Protein AF-A0A388JYM3-F1 (afdb_monomer)

Sequence (218 aa):
MTKSRSEPVKKHFTEVGDNGRADKGNKQRICNYCDKPMAGTVSRARDHFLKGSRCDVERLRGVVSREEYSGRVKGRLVARSELGVAMGETAEGESSEDDNEQRTVEVGVVDRSEFEAGLRHATPQSSTGAVGLRKTTIEDNTVVFRAHEYTQRTMGDWMTTECIPFNMMRTEYWDNMVHALMNSPKGFRYAEFENARTKGVEVTRGRVAKSVEELRQE

Mean predicted aligned error: 20.77 Å

pLDDT: mean 72.03, std 23.01, range [24.88, 96.5]

Solvent-accessible surface area (backbone atoms only — not comparable to full-atom values): 14131 Å² total; per-residue (Å²): 134,75,64,78,80,52,53,77,53,49,77,55,38,48,79,77,48,71,47,80,70,93,55,100,46,31,36,27,29,30,34,74,46,31,67,49,76,43,75,41,38,69,66,60,62,44,38,34,62,71,51,78,80,62,65,37,56,90,70,46,87,74,95,69,54,72,69,57,48,54,50,26,54,52,49,48,53,52,52,36,51,66,62,49,71,76,54,80,86,77,82,84,87,80,90,78,88,83,89,84,85,89,82,83,89,81,89,80,87,81,88,88,81,86,81,92,80,87,85,81,88,84,87,82,83,91,80,85,88,80,77,93,68,82,80,76,75,78,73,57,64,69,59,54,52,51,52,53,51,51,52,53,48,53,53,50,50,50,30,62,75,71,68,47,64,74,69,51,71,76,36,70,66,41,52,52,49,54,52,50,60,77,67,47,61,92,86,73,74,84,73,54,68,70,54,40,64,52,55,49,50,51,53,50,52,50,53,52,52,50,54,53,52,56,66,70,77,109

Secondary structure (DSSP, 8-state):
--STTTHHHHTTEEEEEE-SS--TT-EEEEETTT--EEEE-HHHHHHHHHSTT-S-STT-SS---HHHHHHHHHHHHHHHHHHHTT------------------------------------------------------HHHHHHHHHHHHHHHHHHHHHTT--GGGGGSHHHHHHHHHHHTPPTT--PPPHHHIIIIIHHHHHHHHHHHHHHHH--

Radius of gyration: 27.52 Å; Cα contacts (8 Å, |Δi|>4): 117; chains: 1; bounding box: 62×69×67 Å

Foldseek 3Di:
DDPPLLVLLPVQWDFPAADPDPDPWFTWTAGPQQRDIDTTHSVSSLCCLAPPCNRPNVNHPDDDDPVSSLVSVVVSVVSNVVSVVVDDDDDDDDDDDDDDDDDDDDDDDDDDDDDDDDDDDDDDDDDDDDDDDPPPPPPDVVVVVVVVVVVVVVVVCVCVVVVPDPCVCVDPVVVVVVVCVVPPPPPDDDDDPVCCVPVVVVVVVVVVVVVVVVVVVD

Organism: Chara braunii (NCBI:txid69332)

Structure (mmCIF, N/CA/C/O backbone):
data_AF-A0A388JYM3-F1
#
_entry.id   AF-A0A388JYM3-F1
#
loop_
_atom_site.group_PDB
_atom_site.id
_atom_site.type_symbol
_atom_site.label_atom_id
_atom_site.label_alt_id
_atom_site.label_comp_id
_atom_site.label_asym_id
_atom_site.label_entity_id
_atom_site.label_seq_id
_atom_site.pdbx_PDB_ins_code
_atom_site.Cartn_x
_atom_site.Cartn_y
_atom_site.Cartn_z
_atom_site.occupancy
_atom_site.B_iso_or_equiv
_atom_site.auth_seq_id
_atom_site.auth_comp_id
_atom_site.auth_asym_id
_atom_site.auth_atom_id
_atom_site.pdbx_PDB_model_num
ATOM 1 N N . MET A 1 1 ? 30.301 15.592 -25.399 1.00 41.75 1 MET A N 1
ATOM 2 C CA . MET A 1 1 ? 29.091 14.788 -25.109 1.00 41.75 1 MET A CA 1
ATOM 3 C C . MET A 1 1 ? 28.865 14.707 -23.604 1.00 41.75 1 MET A C 1
ATOM 5 O O . MET A 1 1 ? 29.808 14.524 -22.846 1.00 41.75 1 MET A O 1
ATOM 9 N N . THR A 1 2 ? 27.617 14.929 -23.206 1.00 42.09 2 THR A N 1
ATOM 10 C CA . THR A 1 2 ? 27.059 15.184 -21.867 1.00 42.09 2 THR A CA 1
ATOM 11 C C . THR A 1 2 ? 27.443 14.157 -20.789 1.00 42.09 2 THR A C 1
ATOM 13 O O . THR A 1 2 ? 26.792 13.119 -20.666 1.00 42.09 2 THR A O 1
ATOM 16 N N . LYS A 1 3 ? 28.452 14.453 -19.954 1.00 50.22 3 LYS A N 1
ATOM 17 C CA . LYS A 1 3 ? 28.727 13.678 -18.723 1.00 50.22 3 LYS A CA 1
ATOM 18 C C . LYS A 1 3 ? 27.539 13.731 -17.743 1.00 50.22 3 LYS A C 1
ATOM 20 O O . LYS A 1 3 ? 27.152 12.687 -17.216 1.00 50.22 3 LYS A O 1
ATOM 25 N N . SER A 1 4 ? 26.882 14.893 -17.645 1.00 54.22 4 SER A N 1
ATOM 26 C CA . SER A 1 4 ? 25.811 15.193 -16.678 1.00 54.22 4 SER A CA 1
ATOM 27 C C . SER A 1 4 ? 24.564 14.310 -16.787 1.00 54.22 4 SER A C 1
ATOM 29 O O . SER A 1 4 ? 23.941 14.002 -15.780 1.00 54.22 4 SER A O 1
ATOM 31 N N . ARG A 1 5 ? 24.201 13.837 -17.988 1.00 59.19 5 ARG A N 1
ATOM 32 C CA . ARG A 1 5 ? 23.006 12.987 -18.177 1.00 59.19 5 ARG A CA 1
ATOM 33 C C . ARG A 1 5 ? 23.235 11.511 -17.828 1.00 59.19 5 ARG A C 1
ATOM 35 O O . ARG A 1 5 ? 22.276 10.759 -17.702 1.00 59.19 5 ARG A O 1
ATOM 42 N N . SER A 1 6 ? 24.493 11.079 -17.703 1.00 63.22 6 SER A N 1
ATOM 43 C CA . SER A 1 6 ? 24.851 9.662 -17.515 1.00 63.22 6 SER A CA 1
ATOM 44 C C . SER A 1 6 ? 25.157 9.279 -16.066 1.00 63.22 6 SER A C 1
ATOM 46 O O . SER A 1 6 ? 25.104 8.100 -15.722 1.00 63.22 6 SER A O 1
ATOM 48 N N . GLU A 1 7 ? 25.491 10.260 -15.228 1.00 70.38 7 GLU A N 1
ATOM 49 C CA . GLU A 1 7 ? 25.831 10.073 -13.813 1.00 70.38 7 GLU A CA 1
ATOM 50 C C . GLU A 1 7 ? 24.646 9.601 -12.959 1.00 70.38 7 GLU A C 1
ATOM 52 O O . GLU A 1 7 ? 24.833 8.634 -12.218 1.00 70.38 7 GLU A O 1
ATOM 57 N N . PRO A 1 8 ? 23.419 10.144 -13.122 1.00 79.06 8 PRO A N 1
ATOM 58 C CA . PRO A 1 8 ? 22.262 9.681 -12.357 1.00 79.06 8 PRO A CA 1
ATOM 59 C C . PRO A 1 8 ? 21.921 8.213 -12.610 1.00 79.06 8 PRO A C 1
ATOM 61 O O . PRO A 1 8 ? 21.405 7.550 -11.729 1.00 79.06 8 PRO A O 1
ATOM 64 N N . VAL A 1 9 ? 22.234 7.672 -13.791 1.00 82.06 9 VAL A N 1
ATOM 65 C CA . VAL A 1 9 ? 21.986 6.253 -14.090 1.00 82.06 9 VAL A CA 1
ATOM 66 C C . VAL A 1 9 ? 22.996 5.365 -13.368 1.00 82.06 9 VAL A C 1
ATOM 68 O O . VAL A 1 9 ? 22.623 4.327 -12.838 1.00 82.06 9 VAL A O 1
ATOM 71 N N . LYS A 1 10 ? 24.277 5.754 -13.334 1.00 84.31 10 LYS A N 1
ATOM 72 C CA . LYS A 1 10 ? 25.365 4.901 -12.829 1.00 84.31 10 LYS A CA 1
ATOM 73 C C . LYS A 1 10 ? 25.237 4.573 -11.343 1.00 84.31 10 LYS A C 1
ATOM 75 O O . LYS A 1 10 ? 25.561 3.456 -10.974 1.00 84.31 10 LYS A O 1
ATOM 80 N N . LYS A 1 11 ? 24.726 5.489 -10.514 1.00 89.56 11 LYS A N 1
ATOM 81 C CA . LYS A 1 11 ? 24.574 5.264 -9.061 1.00 89.56 11 LYS A CA 1
ATOM 82 C C . LYS A 1 11 ? 23.617 4.118 -8.695 1.00 89.56 11 LYS A C 1
ATOM 84 O O . LYS A 1 11 ? 23.689 3.590 -7.592 1.00 89.56 11 LYS A O 1
ATOM 89 N N . HIS A 1 12 ? 22.730 3.726 -9.610 1.00 91.31 12 HIS A N 1
ATOM 90 C CA . HIS A 1 12 ? 21.768 2.637 -9.409 1.00 91.31 12 HIS A CA 1
ATOM 91 C C . HIS A 1 12 ? 22.317 1.257 -9.800 1.00 91.31 12 HIS A C 1
ATOM 93 O O . HIS A 1 12 ? 21.591 0.260 -9.738 1.00 91.31 12 HIS A O 1
ATOM 99 N N . PHE A 1 13 ? 23.584 1.200 -10.214 1.00 90.31 13 PHE A N 1
ATOM 100 C CA . PHE A 1 13 ? 24.253 -0.020 -10.627 1.00 90.31 13 PHE A CA 1
ATOM 101 C C . PHE A 1 13 ? 25.616 -0.164 -9.963 1.00 90.31 13 PHE A C 1
ATOM 103 O O . PHE A 1 13 ? 26.350 0.807 -9.794 1.00 90.31 13 PHE A O 1
ATOM 110 N N . THR A 1 14 ? 25.993 -1.408 -9.701 1.00 90.44 14 THR A N 1
ATOM 111 C CA . THR A 1 14 ? 27.366 -1.780 -9.364 1.00 90.44 14 THR A CA 1
ATOM 112 C C . THR A 1 14 ? 28.087 -2.163 -10.656 1.00 90.44 14 THR A C 1
ATOM 114 O O . THR A 1 14 ? 27.608 -3.030 -11.386 1.00 90.44 14 THR A O 1
ATOM 117 N N . GLU A 1 15 ? 29.196 -1.498 -10.996 1.00 85.88 15 GLU A N 1
ATOM 118 C CA . GLU A 1 15 ? 30.022 -1.878 -12.156 1.00 85.88 15 GLU A CA 1
ATOM 119 C C . GLU A 1 15 ? 30.852 -3.122 -11.801 1.00 85.88 15 GLU A C 1
ATOM 121 O O . GLU A 1 15 ? 31.550 -3.131 -10.791 1.00 85.88 15 GLU A O 1
ATOM 126 N N . VAL A 1 16 ? 30.744 -4.177 -12.616 1.00 84.81 16 VAL A N 1
ATOM 127 C CA . VAL A 1 16 ? 31.386 -5.487 -12.375 1.00 84.81 16 VAL A CA 1
ATOM 128 C C . VAL A 1 16 ? 32.588 -5.705 -13.294 1.00 84.81 16 VAL A C 1
ATOM 130 O O . VA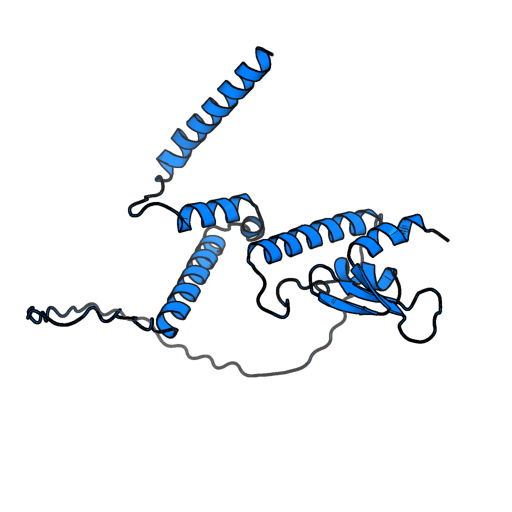L A 1 16 ? 33.506 -6.442 -12.952 1.00 84.81 16 VAL A O 1
ATOM 133 N N . GLY A 1 17 ? 32.613 -5.040 -14.449 1.00 78.44 17 GLY A N 1
ATOM 134 C CA . GLY A 1 17 ? 33.717 -5.120 -15.399 1.00 78.44 17 GLY A CA 1
ATOM 135 C C . GLY A 1 17 ? 33.337 -4.587 -16.775 1.00 78.44 17 GLY A C 1
ATOM 136 O O . GLY A 1 17 ? 32.261 -4.011 -16.960 1.00 78.44 17 GLY A O 1
ATOM 137 N N . ASP A 1 18 ? 34.212 -4.808 -17.748 1.00 72.69 18 ASP A N 1
ATOM 138 C CA . ASP A 1 18 ? 33.952 -4.513 -19.155 1.00 72.69 18 ASP A CA 1
ATOM 139 C C . ASP A 1 18 ? 33.428 -5.764 -19.870 1.00 72.69 18 ASP A C 1
ATOM 141 O O . ASP A 1 18 ? 33.828 -6.891 -19.580 1.00 72.69 18 ASP A O 1
ATOM 145 N N . ASN A 1 19 ? 32.499 -5.573 -20.803 1.00 63.97 19 ASN A N 1
ATOM 146 C CA . ASN A 1 19 ? 31.996 -6.637 -21.659 1.00 63.97 19 ASN A CA 1
ATOM 147 C C . ASN A 1 19 ? 32.705 -6.544 -23.018 1.00 63.97 19 ASN A C 1
ATOM 149 O O . ASN A 1 19 ? 32.478 -5.594 -23.759 1.00 63.97 19 ASN A O 1
ATOM 153 N N . GLY A 1 20 ? 33.536 -7.519 -23.384 1.00 66.81 20 GLY A N 1
ATOM 154 C CA . GLY A 1 20 ? 34.219 -7.523 -24.688 1.00 66.81 20 GLY A CA 1
ATOM 155 C C . GLY A 1 20 ? 35.362 -6.501 -24.806 1.00 66.81 20 GLY A C 1
ATOM 156 O O . GLY A 1 20 ? 36.099 -6.282 -23.848 1.00 66.81 20 GLY A O 1
ATOM 157 N N . ARG A 1 21 ? 35.568 -5.916 -26.002 1.00 59.41 21 ARG A N 1
ATOM 158 C CA . ARG A 1 21 ? 36.586 -4.865 -26.197 1.00 59.41 21 ARG A CA 1
ATOM 159 C C . ARG A 1 21 ? 36.243 -3.651 -25.324 1.00 59.41 21 ARG A C 1
ATOM 161 O O . ARG A 1 21 ? 35.081 -3.343 -25.081 1.00 59.41 21 ARG A O 1
ATOM 168 N N . ALA A 1 22 ? 37.275 -2.960 -24.845 1.00 59.59 22 ALA A N 1
ATOM 169 C CA . ALA A 1 22 ? 37.143 -1.770 -24.005 1.00 59.59 22 ALA A CA 1
ATOM 170 C C . ALA A 1 22 ? 36.739 -0.527 -24.827 1.00 59.59 22 ALA A C 1
ATOM 172 O O . ALA A 1 22 ? 37.382 0.523 -24.775 1.00 59.59 22 ALA A O 1
ATOM 173 N N . ASP A 1 23 ? 35.698 -0.638 -25.648 1.00 60.91 23 ASP A N 1
ATOM 174 C CA . ASP A 1 23 ? 35.066 0.497 -26.305 1.00 60.91 23 ASP A CA 1
ATOM 175 C C . ASP 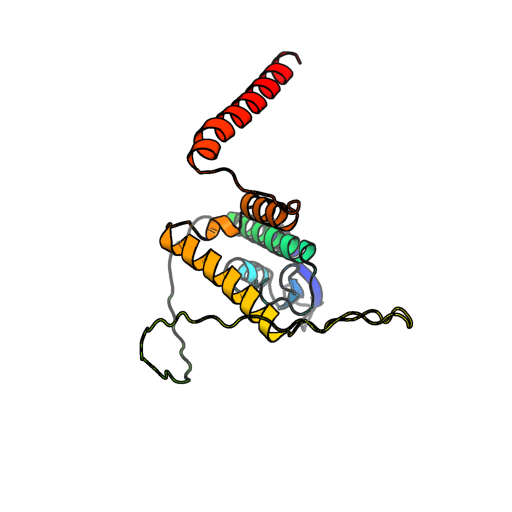A 1 23 ? 34.113 1.227 -25.341 1.00 60.91 23 ASP A C 1
ATOM 177 O O . ASP A 1 23 ? 33.475 0.645 -24.458 1.00 60.91 23 ASP A O 1
ATOM 181 N N . LYS A 1 24 ? 34.056 2.562 -25.474 1.00 60.19 24 LYS A N 1
ATOM 182 C CA . LYS A 1 24 ? 33.288 3.468 -24.601 1.00 60.19 24 LYS A CA 1
ATOM 183 C C . LYS A 1 24 ? 31.792 3.137 -24.645 1.00 60.19 24 LYS A C 1
ATOM 185 O O . LYS A 1 24 ? 31.038 3.749 -25.394 1.00 60.19 24 LYS A O 1
ATOM 190 N N . GLY A 1 25 ? 31.344 2.235 -23.779 1.00 63.22 25 GLY A N 1
ATOM 191 C CA . GLY A 1 25 ? 29.921 1.955 -23.605 1.00 63.22 25 GLY A CA 1
ATOM 192 C C . GLY A 1 25 ? 29.569 0.518 -23.264 1.00 63.22 25 GLY A C 1
ATOM 193 O O . GLY A 1 25 ? 28.434 0.305 -22.851 1.00 63.22 25 GLY A O 1
ATOM 194 N N . ASN A 1 26 ? 30.488 -0.443 -23.382 1.00 70.38 26 ASN A N 1
ATOM 195 C CA . ASN A 1 26 ? 30.179 -1.849 -23.137 1.00 70.38 26 ASN A CA 1
ATOM 196 C C . ASN A 1 26 ? 30.583 -2.282 -21.720 1.00 70.38 26 ASN A C 1
ATOM 198 O O . ASN A 1 26 ? 31.528 -3.036 -21.525 1.00 70.38 26 ASN A O 1
ATOM 202 N N . LYS A 1 27 ? 29.881 -1.764 -20.707 1.00 80.06 27 LYS A N 1
ATOM 203 C CA . LYS A 1 27 ? 30.135 -2.125 -19.304 1.00 80.06 27 LYS A CA 1
ATOM 204 C C . LYS A 1 27 ? 29.188 -3.221 -18.834 1.00 80.06 27 LYS A C 1
ATOM 206 O O . LYS A 1 27 ? 28.003 -3.191 -19.170 1.00 80.06 27 LYS A O 1
ATOM 211 N N . GLN A 1 28 ? 29.700 -4.141 -18.024 1.00 85.31 28 GLN A N 1
ATOM 212 C CA . GLN A 1 28 ? 28.901 -5.059 -17.221 1.00 85.31 28 GLN A CA 1
ATOM 213 C C . GLN A 1 28 ? 28.568 -4.418 -15.878 1.00 85.31 28 GLN A C 1
ATOM 215 O O . GLN A 1 28 ? 29.417 -3.854 -15.184 1.00 85.31 28 GLN A O 1
ATOM 220 N N . ARG A 1 29 ? 27.291 -4.488 -15.526 1.00 88.94 29 ARG A N 1
ATOM 221 C CA . ARG A 1 29 ? 26.708 -3.847 -14.356 1.00 88.94 29 ARG A CA 1
ATOM 222 C C . ARG A 1 29 ? 25.705 -4.773 -13.700 1.00 88.94 29 ARG A C 1
ATOM 224 O O . ARG A 1 29 ? 25.028 -5.516 -14.397 1.00 88.94 29 ARG A O 1
ATOM 231 N N . ILE A 1 30 ? 25.541 -4.676 -12.393 1.00 90.31 30 ILE A N 1
ATOM 232 C CA . ILE A 1 30 ? 24.453 -5.331 -11.665 1.00 90.31 30 ILE A CA 1
ATOM 233 C C . ILE A 1 30 ? 23.513 -4.252 -11.148 1.00 90.31 30 ILE A C 1
ATOM 235 O O . ILE A 1 30 ? 23.960 -3.237 -10.618 1.00 90.31 30 ILE A O 1
ATOM 239 N N . CYS A 1 31 ? 22.210 -4.438 -11.356 1.00 91.38 31 CYS A N 1
ATOM 240 C CA . CYS A 1 31 ? 21.200 -3.556 -10.782 1.00 91.38 31 CYS A CA 1
ATOM 241 C C . CYS A 1 31 ? 21.151 -3.731 -9.263 1.00 91.38 31 CYS A C 1
ATOM 243 O O . CYS A 1 31 ? 20.936 -4.844 -8.793 1.00 91.38 31 CYS A O 1
ATOM 245 N N . ASN A 1 32 ? 21.240 -2.634 -8.509 1.00 92.44 32 ASN A N 1
ATOM 246 C CA . ASN A 1 32 ? 21.256 -2.666 -7.041 1.00 92.44 32 ASN A CA 1
ATOM 247 C C . ASN A 1 32 ? 19.913 -3.099 -6.410 1.00 92.44 32 ASN A C 1
ATOM 249 O O . ASN A 1 32 ? 19.821 -3.215 -5.192 1.00 92.44 32 ASN A O 1
ATOM 253 N N . TYR A 1 33 ? 18.859 -3.285 -7.214 1.00 91.94 33 TYR A N 1
ATOM 254 C CA . TYR A 1 33 ? 17.499 -3.542 -6.722 1.00 91.94 33 TYR A CA 1
ATOM 255 C C . TYR A 1 33 ? 16.930 -4.903 -7.113 1.00 91.94 33 TYR A C 1
ATOM 257 O O . TYR A 1 33 ? 16.132 -5.450 -6.366 1.00 91.94 33 TYR A O 1
ATOM 265 N N . CYS A 1 34 ? 17.283 -5.430 -8.288 1.00 90.38 34 CYS A N 1
ATOM 266 C CA . CYS A 1 34 ? 16.786 -6.728 -8.766 1.00 90.38 34 CYS A CA 1
ATOM 267 C C . CYS A 1 34 ? 17.904 -7.736 -9.055 1.00 90.38 34 CYS A C 1
ATOM 269 O O . CYS A 1 34 ? 17.634 -8.804 -9.599 1.00 90.38 34 CYS A O 1
ATOM 271 N N . ASP A 1 35 ? 19.160 -7.369 -8.780 1.00 90.19 35 ASP A N 1
ATOM 272 C CA . ASP A 1 35 ? 20.376 -8.160 -9.017 1.00 90.19 35 ASP A CA 1
ATOM 273 C C . ASP A 1 35 ? 20.548 -8.675 -10.455 1.00 90.19 35 ASP A C 1
ATOM 275 O O . ASP A 1 35 ? 21.416 -9.501 -10.742 1.00 90.19 35 ASP A O 1
ATOM 279 N N . LYS A 1 36 ? 19.745 -8.178 -11.405 1.00 88.19 36 LYS A N 1
ATOM 280 C CA . LYS A 1 36 ? 19.869 -8.568 -12.806 1.00 88.19 36 LYS A CA 1
ATOM 281 C C . LYS A 1 36 ? 21.181 -8.011 -13.365 1.00 88.19 36 LYS A C 1
ATOM 283 O O . LYS A 1 36 ? 21.402 -6.794 -13.290 1.00 88.19 36 LYS A O 1
ATOM 288 N N . PRO A 1 37 ? 22.027 -8.868 -13.963 1.00 88.06 37 PRO A N 1
ATOM 289 C CA . PRO A 1 37 ? 23.181 -8.405 -14.704 1.00 88.06 37 PRO A CA 1
ATOM 290 C C . PRO A 1 37 ? 22.711 -7.692 -15.974 1.00 88.06 37 PRO A C 1
ATOM 292 O O . PRO A 1 37 ? 21.796 -8.130 -16.673 1.00 88.06 37 PRO A O 1
ATOM 295 N N . MET A 1 38 ? 23.350 -6.571 -16.265 1.00 83.44 38 MET A N 1
ATOM 296 C CA . MET A 1 38 ? 23.071 -5.685 -17.379 1.00 83.44 38 MET A CA 1
ATOM 297 C C . MET A 1 38 ? 24.378 -5.411 -18.110 1.00 83.44 38 MET A C 1
ATOM 299 O O . MET A 1 38 ? 25.341 -4.922 -17.523 1.00 83.44 38 MET A O 1
ATOM 303 N N . ALA A 1 39 ? 24.394 -5.692 -19.407 1.00 83.81 39 ALA A N 1
ATOM 304 C CA . ALA A 1 39 ? 25.495 -5.340 -20.288 1.00 83.81 39 ALA A CA 1
ATOM 305 C C . ALA A 1 39 ? 25.068 -4.260 -21.285 1.00 83.81 39 ALA A C 1
ATOM 307 O O . ALA A 1 39 ? 23.917 -4.236 -21.737 1.00 83.81 39 ALA A O 1
ATOM 308 N N . GLY A 1 40 ? 26.011 -3.391 -21.646 1.00 81.25 40 GLY A N 1
ATOM 309 C CA . GLY A 1 40 ? 25.857 -2.397 -22.704 1.00 81.25 40 GLY A CA 1
ATOM 310 C C . GLY A 1 40 ? 25.767 -0.959 -22.195 1.00 81.25 40 GLY A C 1
ATOM 311 O O . GLY A 1 40 ? 26.255 -0.612 -21.118 1.00 81.25 40 GLY A O 1
ATOM 312 N N . THR A 1 41 ? 25.161 -0.096 -23.011 1.00 83.12 41 THR A N 1
ATOM 313 C CA . THR A 1 41 ? 25.233 1.358 -22.830 1.00 83.12 41 THR A CA 1
ATOM 314 C C . THR A 1 41 ? 24.427 1.867 -21.632 1.00 83.12 41 THR A C 1
ATOM 316 O O . THR A 1 41 ? 23.499 1.230 -21.132 1.00 83.12 41 THR A O 1
ATOM 319 N N . VAL A 1 42 ? 24.739 3.093 -21.197 1.00 82.81 42 VAL A N 1
ATOM 320 C CA . VAL A 1 42 ? 23.993 3.793 -20.136 1.00 82.81 42 VAL A CA 1
ATOM 321 C C . VAL A 1 42 ? 22.506 3.940 -20.490 1.00 82.81 42 VAL A C 1
ATOM 323 O O . VAL A 1 42 ? 21.667 3.833 -19.602 1.00 82.81 42 VAL A O 1
ATOM 326 N N . SER A 1 43 ? 22.159 4.107 -21.769 1.00 83.25 43 SER A N 1
ATOM 327 C CA . SER A 1 43 ? 20.761 4.155 -22.218 1.00 83.25 43 SER A CA 1
ATOM 328 C C . SER A 1 43 ? 20.029 2.840 -21.946 1.00 83.25 43 SER A C 1
ATOM 330 O O . SER A 1 43 ? 18.913 2.860 -21.441 1.00 83.25 43 SER A O 1
ATOM 332 N N . ARG A 1 44 ? 20.679 1.692 -22.183 1.00 84.38 44 ARG A N 1
ATOM 333 C CA . ARG A 1 44 ? 20.110 0.367 -21.887 1.00 84.38 44 ARG A CA 1
ATOM 334 C C . ARG A 1 44 ? 19.936 0.140 -20.383 1.00 84.38 44 ARG A C 1
ATOM 336 O O . ARG A 1 44 ? 18.946 -0.448 -19.957 1.00 84.38 44 ARG A O 1
ATOM 343 N N . ALA A 1 45 ? 20.870 0.653 -19.583 1.00 87.06 45 ALA A N 1
ATOM 344 C CA . ALA A 1 45 ? 20.768 0.663 -18.125 1.00 87.06 45 ALA A CA 1
ATOM 345 C C . ALA A 1 45 ? 19.636 1.584 -17.625 1.00 87.06 45 ALA A C 1
ATOM 347 O O . ALA A 1 45 ? 18.970 1.266 -16.650 1.00 87.06 45 ALA A O 1
ATOM 348 N N . ARG A 1 46 ? 19.356 2.696 -18.312 1.00 86.50 46 ARG A N 1
ATOM 349 C CA . ARG A 1 46 ? 18.209 3.564 -18.005 1.00 86.50 46 ARG A CA 1
ATOM 350 C C . ARG A 1 46 ? 16.878 2.900 -18.371 1.00 86.50 46 ARG A C 1
ATOM 352 O O . ARG A 1 46 ? 15.954 2.891 -17.563 1.00 86.50 46 ARG A O 1
ATOM 359 N N . ASP A 1 47 ? 16.799 2.291 -19.552 1.00 87.12 47 ASP A N 1
ATOM 360 C CA . ASP A 1 47 ? 15.603 1.590 -20.036 1.00 87.12 47 ASP A CA 1
ATOM 361 C C . ASP A 1 47 ? 15.180 0.441 -19.112 1.00 87.12 47 ASP A C 1
ATOM 363 O O . ASP A 1 47 ? 13.998 0.128 -19.033 1.00 87.12 47 ASP A O 1
ATOM 367 N N . HIS A 1 48 ? 16.118 -0.152 -18.368 1.00 89.56 48 HIS A N 1
ATOM 368 C CA . HIS A 1 48 ? 15.822 -1.138 -17.327 1.00 89.56 48 HIS A CA 1
ATOM 369 C C . HIS A 1 48 ? 14.798 -0.642 -16.286 1.00 89.56 48 HIS A C 1
ATOM 371 O O . HIS A 1 48 ? 14.007 -1.437 -15.782 1.00 89.56 48 HIS A O 1
ATOM 377 N N . PHE A 1 49 ? 14.795 0.659 -15.977 1.00 87.75 49 PHE A N 1
ATOM 378 C CA . PHE A 1 49 ? 13.863 1.271 -15.025 1.00 87.75 49 PHE A CA 1
ATOM 379 C C . PHE A 1 49 ? 12.599 1.832 -15.678 1.00 87.75 49 PHE 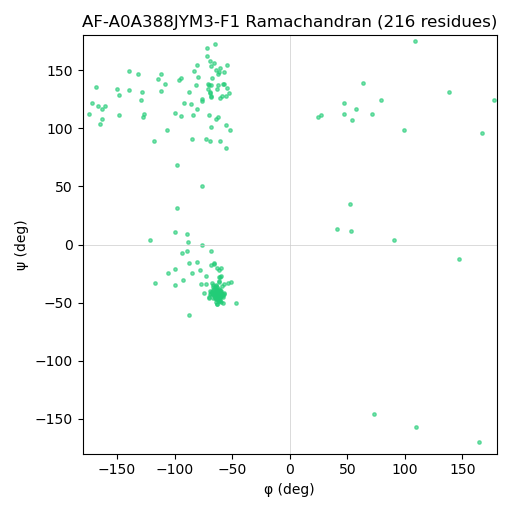A C 1
ATOM 381 O O . PHE A 1 49 ? 11.551 1.875 -15.033 1.00 87.75 49 PHE A O 1
ATOM 388 N N . LEU A 1 50 ? 12.707 2.292 -16.928 1.00 85.06 50 LEU A N 1
ATOM 389 C CA . LEU A 1 50 ? 11.663 3.080 -17.588 1.00 85.06 50 LEU A CA 1
ATOM 390 C C . LEU A 1 50 ? 10.782 2.261 -18.539 1.00 85.06 50 LEU A C 1
ATOM 392 O O . LEU A 1 50 ? 9.587 2.525 -18.629 1.00 85.06 50 LEU A O 1
ATOM 396 N N . LYS A 1 51 ? 11.335 1.255 -19.227 1.00 81.50 51 LYS A N 1
ATOM 397 C CA . LYS A 1 51 ? 10.575 0.407 -20.155 1.00 81.50 51 LYS A CA 1
ATOM 398 C C . LYS A 1 51 ? 10.098 -0.849 -19.429 1.00 81.50 51 LYS A C 1
ATOM 400 O O . LYS A 1 51 ? 10.933 -1.679 -19.079 1.00 81.50 51 LYS A O 1
ATOM 405 N N . GLY A 1 52 ? 8.778 -0.932 -19.208 1.00 61.78 52 GLY A N 1
ATOM 406 C CA . GLY A 1 52 ? 7.973 -2.081 -18.744 1.00 61.78 52 GLY A CA 1
ATOM 407 C C . GLY A 1 52 ? 8.693 -3.171 -17.938 1.00 61.78 52 GLY A C 1
ATOM 408 O O . GLY A 1 52 ? 9.485 -3.908 -18.504 1.00 61.78 52 GLY A O 1
ATOM 409 N N . SER A 1 53 ? 8.404 -3.271 -16.631 1.00 61.97 53 SER A N 1
ATOM 410 C CA . SER A 1 53 ? 8.756 -4.362 -15.680 1.00 61.97 53 SER A CA 1
ATOM 411 C C . SER A 1 53 ? 10.158 -5.016 -15.741 1.00 61.97 53 SER A C 1
ATOM 413 O O . SER A 1 53 ? 10.396 -6.026 -15.081 1.00 61.97 53 SER A O 1
ATOM 415 N N . ARG A 1 54 ? 11.149 -4.447 -16.440 1.00 77.81 54 ARG A N 1
ATOM 416 C CA . ARG A 1 54 ? 12.497 -5.042 -16.551 1.00 77.81 54 ARG A CA 1
ATOM 417 C C . ARG A 1 54 ? 13.225 -5.102 -15.203 1.00 77.81 54 ARG A C 1
ATOM 419 O O . ARG A 1 54 ? 13.914 -6.094 -14.935 1.00 77.81 54 ARG A O 1
ATOM 426 N N . CYS A 1 55 ? 13.040 -4.088 -14.356 1.00 87.06 55 CYS A N 1
ATOM 427 C CA . CYS A 1 55 ? 13.502 -4.056 -12.966 1.00 87.06 55 CYS A CA 1
ATOM 428 C C . CYS A 1 55 ? 12.494 -4.735 -12.027 1.00 87.06 55 CYS A C 1
ATOM 430 O O . CYS A 1 55 ? 11.569 -4.108 -11.495 1.00 87.06 55 CYS A O 1
ATOM 432 N N . ASP A 1 56 ? 12.694 -6.034 -11.840 1.00 83.81 56 ASP A N 1
ATOM 433 C CA . ASP A 1 56 ? 11.791 -6.911 -11.104 1.00 83.81 56 ASP A CA 1
ATOM 434 C C . ASP A 1 56 ? 12.392 -7.286 -9.744 1.00 83.81 56 ASP A C 1
ATOM 436 O O . ASP A 1 56 ? 13.254 -8.157 -9.658 1.00 83.81 56 ASP A O 1
ATOM 440 N N . VAL A 1 57 ? 11.958 -6.573 -8.703 1.00 85.31 57 VAL A N 1
ATOM 441 C CA . VAL A 1 57 ? 12.371 -6.802 -7.307 1.00 85.31 57 VAL A CA 1
ATOM 442 C C . VAL A 1 57 ? 11.626 -8.002 -6.709 1.00 85.31 57 VAL A C 1
ATOM 444 O O . VAL A 1 57 ? 12.111 -8.615 -5.769 1.00 85.31 57 VAL A O 1
ATOM 447 N N . GLU A 1 58 ? 10.472 -8.379 -7.266 1.00 77.69 58 GLU A N 1
ATOM 448 C CA . GLU A 1 58 ? 9.673 -9.514 -6.781 1.00 77.69 58 GLU A CA 1
ATOM 449 C C . GLU A 1 58 ? 10.342 -10.848 -7.139 1.00 77.69 58 GLU A C 1
ATOM 451 O O . GLU A 1 58 ? 10.219 -11.828 -6.410 1.00 77.69 58 GLU A O 1
ATOM 456 N N . ARG A 1 59 ? 11.132 -10.870 -8.220 1.00 78.38 59 ARG A N 1
ATOM 457 C CA . ARG A 1 59 ? 11.891 -12.043 -8.679 1.00 78.38 59 ARG A CA 1
ATOM 458 C C . ARG A 1 59 ? 13.361 -12.045 -8.244 1.00 78.38 59 ARG A C 1
ATOM 460 O O . ARG A 1 59 ? 14.225 -12.555 -8.966 1.00 78.38 59 ARG A O 1
ATOM 467 N N . LEU A 1 60 ? 13.665 -11.463 -7.085 1.00 80.94 60 LEU A N 1
ATOM 468 C CA . LEU A 1 60 ? 15.002 -11.548 -6.497 1.00 80.94 60 LEU A CA 1
ATOM 469 C C . LEU A 1 60 ? 15.420 -13.012 -6.301 1.00 80.94 60 LEU A C 1
ATOM 471 O O . LEU A 1 60 ? 14.627 -13.860 -5.894 1.00 80.94 60 LEU A O 1
ATOM 475 N N . ARG A 1 61 ? 16.680 -13.323 -6.621 1.00 68.44 61 ARG A N 1
ATOM 476 C CA . ARG A 1 61 ? 17.244 -14.652 -6.361 1.00 68.44 61 ARG A CA 1
ATOM 477 C C . ARG A 1 61 ? 17.782 -14.690 -4.936 1.00 68.44 61 ARG A C 1
ATOM 479 O O . ARG A 1 61 ? 18.704 -13.949 -4.622 1.00 68.44 61 ARG A O 1
ATOM 486 N N . GLY A 1 62 ? 17.266 -15.607 -4.124 1.00 73.62 62 GLY A N 1
ATOM 487 C CA . GLY A 1 62 ? 17.761 -15.870 -2.771 1.00 73.62 62 GLY A CA 1
ATOM 488 C C . GLY A 1 62 ? 16.811 -15.407 -1.669 1.00 73.62 62 GLY A C 1
ATOM 489 O O . GLY A 1 62 ? 15.766 -14.816 -1.929 1.00 73.62 62 GLY A O 1
ATOM 490 N N . VAL A 1 63 ? 17.174 -15.723 -0.426 1.00 76.38 63 VAL A N 1
ATOM 491 C CA . VAL A 1 63 ? 16.440 -15.287 0.766 1.00 76.38 63 VAL A CA 1
ATOM 492 C C . VAL A 1 63 ? 16.920 -13.883 1.120 1.00 76.38 63 VAL A C 1
ATOM 494 O O . VAL A 1 63 ? 18.069 -13.703 1.512 1.00 76.38 63 VAL A O 1
ATOM 497 N N . VAL A 1 64 ? 16.044 -12.898 0.951 1.00 83.69 64 VAL A N 1
ATOM 498 C CA . VAL A 1 64 ? 16.291 -11.488 1.273 1.00 83.69 64 VAL A CA 1
ATOM 499 C C . VAL A 1 64 ? 15.469 -11.137 2.511 1.00 83.69 64 VAL A C 1
ATOM 501 O O . VAL A 1 64 ? 14.326 -11.585 2.630 1.00 83.69 64 VAL A O 1
ATOM 504 N N . SER A 1 65 ? 16.032 -10.375 3.454 1.00 86.38 65 SER A N 1
ATOM 505 C CA . SER A 1 65 ? 15.264 -9.945 4.629 1.00 86.38 65 SER A CA 1
ATOM 506 C C . SER A 1 65 ? 14.127 -9.006 4.221 1.00 86.38 65 SER A C 1
ATOM 508 O O . SER A 1 65 ? 14.177 -8.344 3.179 1.00 86.38 65 SER A O 1
ATOM 510 N N . ARG A 1 66 ? 13.085 -8.917 5.053 1.00 79.56 66 ARG A N 1
ATOM 511 C CA . ARG A 1 66 ? 11.944 -8.033 4.780 1.00 79.56 66 ARG A CA 1
ATOM 512 C C . ARG A 1 66 ? 12.392 -6.573 4.666 1.00 79.56 66 ARG A C 1
ATOM 514 O O . ARG A 1 66 ? 11.923 -5.850 3.793 1.00 79.56 66 ARG A O 1
ATOM 521 N N . GLU A 1 67 ? 13.323 -6.157 5.517 1.00 86.12 67 GLU A N 1
ATOM 522 C CA . GLU A 1 67 ? 13.865 -4.801 5.552 1.00 86.12 67 GLU A CA 1
ATOM 523 C C . GLU A 1 67 ? 14.665 -4.484 4.281 1.00 86.12 67 GLU A C 1
ATOM 525 O O . GLU A 1 67 ? 14.499 -3.412 3.693 1.00 86.12 67 GLU A O 1
ATOM 530 N N . GLU A 1 68 ? 15.491 -5.427 3.816 1.00 89.25 68 GLU A N 1
ATOM 531 C CA . GLU A 1 68 ? 16.261 -5.272 2.581 1.00 89.25 68 GLU A CA 1
ATOM 532 C C . GLU A 1 68 ? 15.338 -5.215 1.357 1.00 89.25 68 GLU A C 1
ATOM 534 O O . GLU A 1 68 ? 15.507 -4.346 0.496 1.00 89.25 68 GLU A O 1
ATOM 539 N N . TYR A 1 69 ? 14.317 -6.076 1.303 1.00 87.31 69 TYR A N 1
ATOM 540 C CA . TYR A 1 69 ? 13.317 -6.068 0.236 1.00 87.31 69 TYR A CA 1
ATOM 541 C C . TYR A 1 69 ? 12.611 -4.709 0.137 1.00 87.31 69 TYR A C 1
ATOM 543 O O . TYR A 1 69 ? 12.583 -4.095 -0.935 1.00 87.31 69 TYR A O 1
ATOM 551 N N . SER A 1 70 ? 12.115 -4.182 1.260 1.00 81.81 70 SER A N 1
ATOM 552 C CA . SER A 1 70 ? 11.476 -2.862 1.306 1.00 81.81 70 SER A CA 1
ATOM 553 C C . SER A 1 70 ? 12.432 -1.743 0.880 1.00 81.81 70 SER A C 1
ATOM 555 O O . SER A 1 70 ? 12.048 -0.851 0.116 1.00 81.81 70 SER A O 1
ATOM 557 N N . GLY A 1 71 ? 13.701 -1.814 1.298 1.00 90.75 71 GLY A N 1
ATOM 558 C CA . GLY A 1 71 ? 14.750 -0.893 0.860 1.00 90.75 71 GLY A CA 1
ATOM 559 C C . GLY A 1 71 ? 14.958 -0.909 -0.657 1.00 90.75 71 GLY A C 1
ATOM 560 O O . GLY A 1 71 ? 15.018 0.153 -1.286 1.00 90.75 71 GLY A O 1
ATOM 561 N N . ARG A 1 72 ? 14.992 -2.096 -1.273 1.00 91.44 72 ARG A N 1
ATOM 562 C CA . ARG A 1 72 ? 15.147 -2.263 -2.728 1.00 91.44 72 ARG A CA 1
ATOM 563 C C . ARG A 1 72 ? 13.933 -1.757 -3.505 1.00 91.44 72 ARG A C 1
ATOM 565 O O . ARG A 1 72 ? 14.100 -1.068 -4.513 1.00 91.44 72 ARG A O 1
ATOM 572 N N . VAL A 1 73 ? 12.715 -2.020 -3.023 1.00 88.00 73 VAL A N 1
ATOM 573 C CA . VAL A 1 73 ? 11.478 -1.499 -3.631 1.00 88.00 73 VAL A CA 1
ATOM 574 C C . VAL A 1 73 ? 11.456 0.031 -3.596 1.00 88.00 73 VAL A C 1
ATOM 576 O O . VAL A 1 73 ? 11.223 0.661 -4.633 1.00 88.00 73 VAL A O 1
ATOM 579 N N . LYS A 1 74 ? 11.755 0.634 -2.438 1.00 90.00 74 LYS A N 1
ATOM 580 C CA . LYS A 1 74 ? 11.818 2.094 -2.274 1.00 90.00 74 LYS A CA 1
ATOM 581 C C . LYS A 1 74 ? 12.911 2.707 -3.148 1.00 90.00 74 LYS A C 1
ATOM 583 O O . LYS A 1 74 ? 12.655 3.665 -3.875 1.00 90.00 74 LYS A O 1
ATOM 588 N N . GLY A 1 75 ? 14.107 2.121 -3.140 1.00 90.00 75 GLY A N 1
ATOM 589 C CA . GLY A 1 75 ? 15.230 2.568 -3.960 1.00 90.00 75 GLY A CA 1
ATOM 590 C C . GLY A 1 75 ? 14.936 2.510 -5.462 1.00 90.00 75 GLY A C 1
ATOM 591 O O . GLY A 1 75 ? 15.260 3.454 -6.182 1.00 90.00 75 GLY A O 1
ATOM 592 N N . ARG A 1 76 ? 14.240 1.467 -5.935 1.00 90.44 76 ARG A N 1
ATOM 593 C CA . ARG A 1 76 ? 13.774 1.371 -7.328 1.00 90.44 76 ARG A CA 1
ATOM 594 C C . ARG A 1 76 ? 12.818 2.506 -7.695 1.00 90.44 76 ARG A C 1
ATOM 596 O O . ARG A 1 76 ? 12.919 3.043 -8.797 1.00 90.44 76 ARG A O 1
ATOM 603 N N . LEU A 1 77 ? 11.877 2.855 -6.814 1.00 87.25 77 LEU A N 1
ATOM 604 C CA . LEU A 1 77 ? 10.935 3.953 -7.065 1.00 87.25 77 LEU A CA 1
ATOM 605 C C . LEU A 1 77 ? 11.668 5.292 -7.183 1.00 87.25 77 LEU A C 1
ATOM 607 O O . LEU A 1 77 ? 11.400 6.042 -8.117 1.00 87.25 77 LEU A O 1
ATOM 611 N N . VAL A 1 78 ? 12.648 5.543 -6.309 1.00 89.56 78 VAL A N 1
ATOM 612 C CA . VAL A 1 78 ? 13.518 6.727 -6.394 1.00 89.56 78 VAL A CA 1
ATOM 613 C C . VAL A 1 78 ? 14.272 6.752 -7.724 1.00 89.56 78 VAL A C 1
ATOM 615 O O . VAL A 1 78 ? 14.200 7.748 -8.437 1.00 89.56 78 VAL A O 1
ATOM 618 N N . ALA A 1 79 ? 14.905 5.640 -8.112 1.00 87.88 79 ALA A N 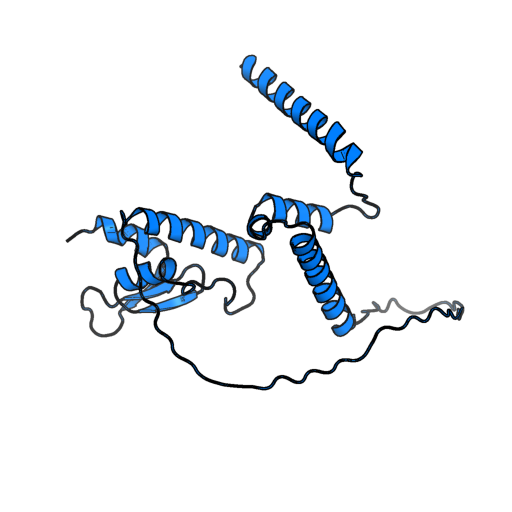1
ATOM 619 C CA . ALA A 1 79 ? 15.612 5.531 -9.388 1.00 87.88 79 ALA A CA 1
ATOM 620 C C . ALA A 1 79 ? 14.699 5.829 -10.586 1.00 87.88 79 ALA A C 1
ATOM 622 O O . ALA A 1 79 ? 15.080 6.535 -11.516 1.00 87.88 79 ALA A O 1
ATOM 623 N N . ARG A 1 80 ? 13.460 5.324 -10.564 1.00 87.12 80 ARG A N 1
ATOM 624 C CA . ARG A 1 80 ? 12.482 5.576 -11.627 1.00 87.12 80 ARG A CA 1
ATOM 625 C C . ARG A 1 80 ? 12.076 7.049 -11.694 1.00 87.12 80 ARG A C 1
ATOM 627 O O . ARG A 1 80 ? 12.002 7.585 -12.795 1.00 87.12 80 ARG A O 1
ATOM 634 N N . SER A 1 81 ? 11.853 7.698 -10.553 1.00 85.62 81 SER A N 1
ATOM 635 C CA . SER A 1 81 ? 11.535 9.129 -10.499 1.00 85.62 81 SER A CA 1
ATOM 636 C C . SER A 1 81 ? 12.699 9.986 -11.002 1.00 85.62 81 SER A C 1
ATOM 638 O O . SER A 1 81 ? 12.515 10.814 -11.888 1.00 85.62 81 SER A O 1
ATOM 640 N N . GLU A 1 82 ? 13.916 9.745 -10.517 1.00 86.38 82 GLU A N 1
ATOM 641 C CA . GLU A 1 82 ? 15.106 10.514 -10.907 1.00 86.38 82 GLU A CA 1
ATOM 642 C C . GLU A 1 82 ? 15.444 10.370 -12.398 1.00 86.38 82 GLU A C 1
ATOM 644 O O . GLU A 1 82 ? 15.865 11.330 -13.043 1.00 86.38 82 GLU A O 1
ATOM 649 N N . LEU A 1 83 ? 15.243 9.176 -12.964 1.00 82.06 83 LEU A N 1
ATOM 650 C CA . LEU A 1 83 ? 15.521 8.902 -14.374 1.00 82.06 83 LEU A CA 1
ATOM 651 C C . LEU A 1 83 ? 14.367 9.288 -15.307 1.00 82.06 83 LEU A C 1
ATOM 653 O O . LEU A 1 83 ? 14.617 9.545 -16.486 1.00 82.06 83 LEU A O 1
ATOM 657 N N . GLY A 1 84 ? 13.133 9.333 -14.796 1.00 72.31 84 GLY A N 1
ATOM 658 C CA . GLY A 1 84 ? 11.933 9.733 -15.533 1.00 72.31 84 GLY A CA 1
ATOM 659 C C . GLY A 1 84 ? 11.814 11.247 -15.722 1.00 72.31 84 GLY A C 1
ATOM 660 O O . GLY A 1 84 ? 11.403 11.692 -16.786 1.00 72.31 84 GLY A O 1
ATOM 661 N N . VAL A 1 85 ? 12.267 12.046 -14.750 1.00 57.53 85 VAL A N 1
ATOM 662 C CA . VAL A 1 85 ? 12.260 13.524 -14.834 1.00 57.53 85 VAL A CA 1
ATOM 663 C C . VAL A 1 85 ? 13.204 14.056 -15.928 1.00 57.53 85 VAL A C 1
ATOM 665 O O . VAL A 1 85 ? 13.069 15.187 -16.387 1.00 57.53 85 VAL A O 1
ATOM 668 N N . ALA A 1 86 ? 14.142 13.239 -16.415 1.00 51.59 86 ALA A N 1
ATOM 669 C CA . ALA A 1 86 ? 15.098 13.633 -17.450 1.00 51.59 86 ALA A CA 1
ATOM 670 C C . ALA A 1 86 ? 14.518 13.690 -18.883 1.00 51.59 86 ALA A C 1
ATOM 672 O O . ALA A 1 86 ? 15.269 14.006 -19.813 1.00 51.59 86 ALA A O 1
ATOM 673 N N . MET A 1 87 ? 13.232 13.381 -19.086 1.00 40.56 87 MET A N 1
ATOM 674 C CA . MET A 1 87 ? 12.568 13.490 -20.385 1.00 40.56 87 MET A CA 1
ATOM 675 C C . MET A 1 87 ? 11.292 14.323 -20.265 1.00 40.56 87 MET A C 1
ATOM 677 O O . MET A 1 87 ? 10.298 13.886 -19.694 1.00 40.56 87 MET A O 1
ATOM 681 N N . GLY A 1 88 ? 11.332 15.525 -20.840 1.00 34.47 88 GLY A N 1
ATOM 682 C CA . GLY A 1 88 ? 10.116 16.133 -21.355 1.00 34.47 88 GLY A CA 1
ATOM 683 C C . GLY A 1 88 ? 9.493 15.200 -22.395 1.00 34.47 88 GLY A C 1
ATOM 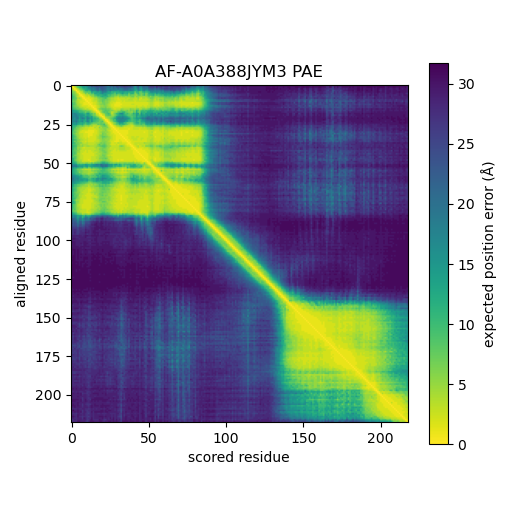684 O O . GLY A 1 88 ? 10.216 14.568 -23.165 1.00 34.47 88 GLY A O 1
ATOM 685 N N . GLU A 1 89 ? 8.170 15.096 -22.307 1.00 39.62 89 GLU A N 1
ATOM 686 C CA . GLU A 1 89 ? 7.196 14.783 -23.355 1.00 39.62 89 GLU A CA 1
ATOM 687 C C . GLU A 1 89 ? 7.691 13.945 -24.542 1.00 39.62 89 GLU A C 1
ATOM 689 O O . GLU A 1 89 ? 8.411 14.410 -25.422 1.00 39.62 89 GLU A O 1
ATOM 694 N N . THR A 1 90 ? 7.199 12.713 -24.629 1.00 29.33 90 THR A N 1
ATOM 695 C CA . THR A 1 90 ? 6.488 12.248 -25.829 1.00 29.33 90 THR A CA 1
ATOM 696 C C . THR A 1 90 ? 5.702 10.994 -25.474 1.00 29.33 90 THR A C 1
ATOM 698 O O . THR A 1 90 ? 6.246 9.985 -25.024 1.00 29.33 90 THR A O 1
ATOM 701 N N . ALA A 1 91 ? 4.385 11.142 -25.592 1.00 40.03 91 ALA A N 1
ATOM 702 C CA . ALA A 1 91 ? 3.429 10.061 -25.711 1.00 40.03 91 ALA A CA 1
ATOM 703 C C . ALA A 1 91 ? 3.663 9.289 -27.023 1.00 40.03 91 ALA A C 1
ATOM 705 O O . ALA A 1 91 ? 4.406 9.754 -27.884 1.00 40.03 91 ALA A O 1
ATOM 706 N N . GLU A 1 92 ? 2.939 8.174 -27.160 1.00 34.88 92 GLU A N 1
ATOM 707 C CA . GLU A 1 92 ? 2.909 7.262 -28.316 1.00 34.88 92 GLU A CA 1
ATOM 708 C C . GLU A 1 92 ? 4.118 6.317 -28.330 1.00 34.88 92 GLU A C 1
ATOM 710 O O . GLU A 1 92 ? 5.263 6.720 -28.192 1.00 34.88 92 GLU A O 1
ATOM 715 N N . GLY A 1 93 ? 3.981 5.001 -28.362 1.00 30.36 93 GLY A N 1
ATOM 716 C CA . GLY A 1 93 ? 2.974 4.138 -28.959 1.00 30.36 93 GLY A CA 1
ATOM 717 C C . GLY A 1 93 ? 3.806 3.010 -29.570 1.00 30.36 93 GLY A C 1
ATOM 718 O O . GLY A 1 93 ? 4.838 3.305 -30.153 1.00 30.36 93 GLY A O 1
ATOM 719 N N . GLU A 1 94 ? 3.449 1.752 -29.316 1.00 26.62 94 GLU A N 1
ATOM 720 C CA . GLU A 1 94 ? 3.708 0.588 -30.183 1.00 26.62 94 GLU A CA 1
ATOM 721 C C . GLU A 1 94 ? 3.428 -0.689 -29.391 1.00 26.62 94 GLU A C 1
ATOM 723 O O . GLU A 1 94 ? 4.227 -1.197 -28.602 1.00 26.62 94 GLU A O 1
ATOM 728 N N . SER A 1 95 ? 2.202 -1.159 -29.610 1.00 44.78 95 SER A N 1
ATOM 729 C CA . SER A 1 95 ? 1.832 -2.562 -29.553 1.00 44.78 95 SER A CA 1
ATOM 730 C C . SER A 1 95 ? 2.767 -3.361 -30.460 1.00 44.78 95 SER A C 1
ATOM 732 O O . SER A 1 95 ?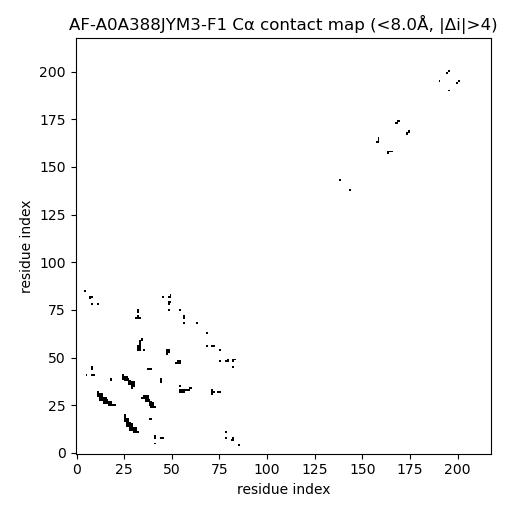 2.931 -3.009 -31.625 1.00 44.78 95 SER A O 1
ATOM 734 N N . SER A 1 96 ? 3.340 -4.447 -29.953 1.00 32.72 96 SER A N 1
ATOM 735 C CA . SER A 1 96 ? 3.627 -5.604 -30.797 1.00 32.72 96 SER A CA 1
ATOM 736 C C . SER A 1 96 ? 3.503 -6.864 -29.959 1.00 32.72 96 SER A C 1
ATOM 738 O O . SER A 1 96 ? 3.992 -6.952 -28.829 1.00 32.72 96 SER A O 1
ATOM 740 N N . GLU A 1 97 ? 2.717 -7.755 -30.534 1.00 38.41 97 GLU A N 1
ATOM 741 C CA . GLU A 1 97 ? 2.387 -9.101 -30.120 1.00 38.41 97 GLU A CA 1
ATOM 742 C C . GLU A 1 97 ? 3.649 -9.969 -30.140 1.00 38.41 97 GLU A C 1
ATOM 744 O O . GLU A 1 97 ? 4.555 -9.731 -30.934 1.00 38.41 97 GLU A O 1
ATOM 749 N N . ASP A 1 98 ? 3.701 -10.969 -29.264 1.00 29.61 98 ASP A N 1
ATOM 750 C CA . ASP A 1 98 ? 4.115 -12.301 -29.697 1.00 29.61 98 ASP A CA 1
ATOM 751 C C . ASP A 1 98 ? 3.644 -13.343 -28.677 1.00 29.61 98 ASP A C 1
ATOM 753 O O . ASP A 1 98 ? 3.975 -13.314 -27.485 1.00 29.61 98 ASP A O 1
ATOM 757 N N . ASP A 1 99 ? 2.813 -14.234 -29.206 1.00 32.88 99 ASP A N 1
ATOM 758 C CA . ASP A 1 99 ? 2.305 -15.468 -28.633 1.00 32.88 99 ASP A CA 1
ATOM 759 C C . ASP A 1 99 ? 3.437 -16.455 -28.310 1.00 32.88 99 ASP A C 1
ATOM 761 O O . ASP A 1 99 ? 4.412 -16.540 -29.052 1.00 32.88 99 ASP A O 1
ATOM 765 N N . ASN A 1 100 ? 3.270 -17.279 -27.264 1.00 30.20 100 ASN A N 1
ATOM 766 C CA . ASN A 1 100 ? 3.375 -18.734 -27.442 1.00 30.20 100 ASN A CA 1
ATOM 767 C C . ASN A 1 100 ? 2.807 -19.536 -26.247 1.00 30.20 100 ASN A C 1
ATOM 769 O O . ASN A 1 100 ? 3.427 -19.657 -25.193 1.00 30.20 100 ASN A O 1
ATOM 773 N N . GLU A 1 101 ? 1.612 -20.075 -26.487 1.00 31.92 101 GLU A N 1
ATOM 774 C CA . GLU A 1 101 ? 1.126 -21.440 -26.228 1.00 31.92 101 GLU A CA 1
ATOM 775 C C . GLU A 1 101 ? 1.116 -22.103 -24.826 1.00 31.92 101 GLU A C 1
ATOM 777 O O . GLU A 1 101 ? 2.119 -22.525 -24.258 1.00 31.92 101 GLU A O 1
ATOM 782 N N . GLN A 1 102 ? -0.139 -22.372 -24.422 1.00 28.11 102 GLN A N 1
ATOM 783 C CA . GLN A 1 102 ? -0.709 -23.656 -23.970 1.00 28.11 102 GLN A CA 1
ATOM 784 C C . GLN A 1 102 ? -0.309 -24.232 -22.598 1.00 28.11 102 GLN A C 1
ATOM 786 O O . GLN A 1 102 ? 0.729 -24.868 -22.449 1.00 28.11 102 GLN A O 1
ATOM 791 N N . ARG A 1 103 ? -1.289 -24.273 -21.673 1.00 29.05 103 ARG A N 1
ATOM 792 C CA . ARG A 1 103 ? -2.005 -25.538 -21.384 1.00 29.05 103 ARG A CA 1
ATOM 793 C C . ARG A 1 103 ? -3.294 -25.356 -20.559 1.00 29.05 103 ARG A C 1
ATOM 795 O O . ARG A 1 103 ? -3.258 -24.927 -19.414 1.00 29.05 103 ARG A O 1
ATOM 802 N N . THR A 1 104 ? -4.396 -25.771 -21.188 1.00 27.58 104 THR A N 1
ATOM 803 C CA . THR A 1 104 ? -5.569 -26.494 -20.651 1.00 27.58 104 THR A CA 1
ATOM 804 C C . THR A 1 104 ? -6.336 -25.940 -19.450 1.00 27.58 104 THR A C 1
ATOM 806 O O . THR A 1 104 ? -5.953 -26.085 -18.293 1.00 27.58 104 THR A O 1
ATOM 809 N N . VAL A 1 105 ? -7.521 -25.442 -19.793 1.00 27.39 105 VAL A N 1
ATOM 810 C CA . VAL A 1 105 ? -8.717 -25.306 -18.964 1.00 27.39 105 VAL A CA 1
ATOM 811 C C . VAL A 1 105 ? -9.283 -26.699 -18.662 1.00 27.39 105 VAL A C 1
ATOM 813 O O . VAL A 1 105 ? -9.540 -27.451 -19.597 1.00 27.39 105 VAL A O 1
ATOM 816 N N . GLU A 1 106 ? -9.569 -27.003 -17.397 1.00 28.80 106 GLU A N 1
ATOM 817 C CA . GLU A 1 106 ? -10.656 -27.924 -17.049 1.00 28.80 106 GLU A CA 1
ATOM 818 C C . GLU A 1 106 ? -11.583 -27.236 -16.044 1.00 28.80 106 GLU A C 1
ATOM 820 O O . GLU A 1 106 ? -11.216 -26.908 -14.916 1.00 28.80 106 GLU A O 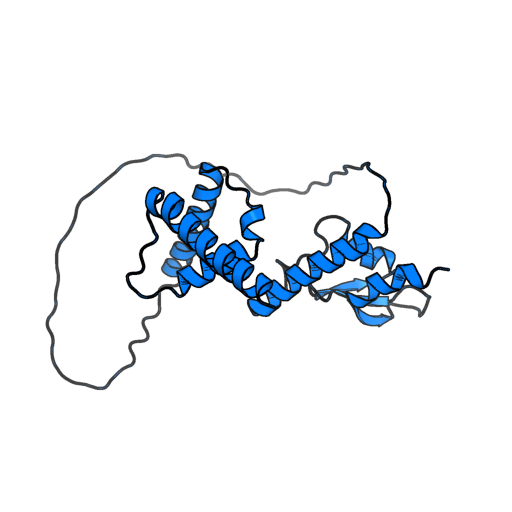1
ATOM 825 N N . VAL A 1 107 ? -12.795 -26.960 -16.525 1.00 28.91 107 VAL A N 1
ATOM 826 C CA . VAL A 1 107 ? -13.940 -26.480 -15.759 1.00 28.91 107 VAL A CA 1
ATOM 827 C C . VAL A 1 107 ? -14.571 -27.688 -15.076 1.00 28.91 107 VAL A C 1
ATOM 829 O O . VAL A 1 107 ? -15.091 -28.575 -15.746 1.00 28.91 107 VAL A O 1
ATOM 832 N N . GLY A 1 108 ? -14.565 -27.692 -13.746 1.00 25.64 108 GLY A N 1
ATOM 833 C CA . GLY A 1 108 ? -15.393 -28.565 -12.922 1.00 25.64 108 GLY A CA 1
ATOM 834 C C . GLY A 1 108 ? -16.331 -27.720 -12.069 1.00 25.64 108 GLY A C 1
ATOM 835 O O . GLY A 1 108 ? -15.985 -27.324 -10.961 1.00 25.64 108 GLY A O 1
ATOM 836 N N . VAL A 1 109 ? -17.509 -27.409 -12.606 1.00 30.14 109 VAL A N 1
ATOM 837 C CA . VAL A 1 109 ? -18.686 -26.985 -11.830 1.00 30.14 109 VAL A CA 1
ATOM 838 C C . VAL A 1 109 ? -19.169 -28.206 -11.048 1.00 30.14 109 VAL A C 1
ATOM 840 O O . VAL A 1 109 ? -19.287 -29.233 -11.697 1.00 30.14 109 VAL A O 1
ATOM 843 N N . VAL A 1 110 ? -19.437 -28.113 -9.735 1.00 29.94 110 VAL A N 1
ATOM 844 C CA . VAL A 1 110 ? -20.709 -28.488 -9.058 1.00 29.94 110 VAL A CA 1
ATOM 845 C C . VAL A 1 110 ? -20.645 -28.085 -7.565 1.00 29.94 110 VAL A C 1
ATOM 847 O O . VAL A 1 110 ? -19.893 -28.646 -6.779 1.00 29.94 110 VAL A O 1
ATOM 850 N N . ASP A 1 111 ? -21.479 -27.097 -7.245 1.00 24.88 111 ASP A N 1
ATOM 851 C CA . ASP A 1 111 ? -22.431 -26.979 -6.130 1.00 24.88 111 ASP A CA 1
ATOM 852 C C . ASP A 1 111 ? -22.046 -26.947 -4.634 1.00 24.88 111 ASP A C 1
ATOM 854 O O . ASP A 1 111 ? -21.249 -27.688 -4.066 1.00 24.88 111 ASP A O 1
ATOM 858 N N . ARG A 1 112 ? -22.792 -26.032 -4.026 1.00 37.09 112 ARG A N 1
ATOM 859 C CA . ARG A 1 112 ? -23.059 -25.663 -2.647 1.00 37.09 112 ARG A CA 1
ATOM 860 C C . ARG A 1 112 ? -23.913 -26.737 -1.972 1.00 37.09 112 ARG A C 1
ATOM 862 O O . ARG A 1 112 ? -24.961 -27.095 -2.494 1.00 37.09 112 ARG A O 1
ATOM 869 N N . SER A 1 113 ? -23.551 -27.155 -0.761 1.00 32.78 113 SER A N 1
ATOM 870 C CA . SER A 1 113 ? -24.530 -27.551 0.264 1.00 32.78 113 SER A CA 1
ATOM 871 C C . SER A 1 113 ? -23.886 -27.712 1.638 1.00 32.78 113 SER A C 1
ATOM 873 O O . SER A 1 113 ? -22.799 -28.266 1.786 1.00 32.78 113 SER A O 1
ATOM 875 N N . GLU A 1 114 ? -24.593 -27.152 2.613 1.00 36.81 114 GLU A N 1
ATOM 876 C CA . GLU A 1 114 ? -24.379 -27.161 4.059 1.00 36.81 114 GLU A CA 1
ATOM 877 C C . GLU A 1 114 ? -24.246 -28.578 4.626 1.00 36.81 114 GLU A C 1
ATOM 879 O O . GLU A 1 114 ? -24.856 -29.486 4.084 1.00 36.81 114 GLU A O 1
ATOM 884 N N . PHE A 1 115 ? -23.555 -28.749 5.759 1.00 29.44 115 PHE A N 1
ATOM 885 C CA . PHE A 1 115 ? -24.019 -29.644 6.831 1.00 29.44 115 PHE A CA 1
ATOM 886 C C . PHE A 1 115 ? -23.292 -29.330 8.150 1.00 29.44 115 PHE A C 1
ATOM 888 O O . PHE A 1 115 ? -22.111 -29.627 8.335 1.00 29.44 115 PHE A O 1
ATOM 895 N N . GLU A 1 116 ? -24.032 -28.726 9.082 1.00 36.88 116 GLU A N 1
ATOM 896 C CA . GLU A 1 116 ? -23.792 -28.844 10.519 1.00 36.88 116 GLU A CA 1
ATOM 897 C C . GLU A 1 116 ? -23.973 -30.307 10.952 1.00 36.88 116 GLU A C 1
ATOM 899 O O . GLU A 1 116 ? -24.984 -30.920 10.623 1.00 36.88 116 GLU A O 1
ATOM 904 N N . ALA A 1 117 ? -23.054 -30.846 11.754 1.00 29.08 117 ALA A N 1
ATOM 905 C CA . ALA A 1 117 ? -23.359 -31.807 12.820 1.00 29.08 117 ALA A CA 1
ATOM 906 C C . ALA A 1 117 ? -22.096 -32.047 13.654 1.00 29.08 117 ALA A C 1
ATOM 908 O O . ALA A 1 117 ? -21.051 -32.444 13.142 1.00 29.08 117 ALA A O 1
ATOM 909 N N . GLY A 1 118 ? -22.187 -31.773 14.954 1.00 28.11 118 GLY A N 1
ATOM 910 C CA . GLY A 1 118 ? -21.081 -31.934 15.886 1.00 28.11 118 GLY A CA 1
ATOM 911 C C . GLY A 1 118 ? -20.734 -33.387 16.205 1.00 28.11 118 GLY A C 1
ATOM 912 O O . GLY A 1 118 ? -21.520 -34.302 15.985 1.00 28.11 118 GLY A O 1
ATOM 913 N N . LEU A 1 119 ? -19.591 -33.579 16.863 1.00 28.86 119 LEU A N 1
ATOM 914 C CA . LEU A 1 119 ? -19.435 -34.691 17.791 1.00 28.86 119 LEU A CA 1
ATOM 915 C C . LEU A 1 119 ? -18.463 -34.335 18.916 1.00 28.86 119 LEU A C 1
ATOM 917 O O . LEU A 1 119 ? -17.410 -33.734 18.722 1.00 28.86 119 LEU A O 1
ATOM 921 N N . ARG A 1 120 ? -18.906 -34.677 20.121 1.00 32.75 120 ARG A N 1
ATOM 922 C CA . ARG A 1 120 ? -18.308 -34.385 21.416 1.00 32.75 120 ARG A CA 1
ATOM 923 C C . ARG A 1 120 ? -17.168 -35.354 21.754 1.00 32.75 120 ARG A C 1
ATOM 925 O O . ARG A 1 120 ? -17.207 -36.510 21.363 1.00 32.75 120 ARG A O 1
ATOM 932 N N . HIS A 1 121 ? -16.263 -34.852 22.598 1.00 32.44 121 HIS A N 1
ATOM 933 C CA . HIS A 1 121 ? -15.452 -35.526 23.624 1.00 32.44 121 HIS A CA 1
ATOM 934 C C . HIS A 1 121 ? -14.699 -36.830 23.305 1.00 32.44 121 HIS A C 1
ATOM 936 O O . HIS A 1 121 ? -15.289 -37.896 23.189 1.00 32.44 121 HIS A O 1
ATOM 942 N N . ALA A 1 122 ? -13.376 -36.770 23.494 1.00 28.48 122 ALA A N 1
ATOM 943 C CA . ALA A 1 122 ? -12.669 -37.760 24.309 1.00 28.48 122 ALA A CA 1
ATOM 944 C C . ALA A 1 122 ? -11.462 -37.109 25.010 1.00 28.48 122 ALA A C 1
ATOM 946 O O . ALA A 1 122 ? -10.484 -36.714 24.379 1.00 28.48 122 ALA A O 1
ATOM 947 N N . THR A 1 123 ? -11.550 -36.988 26.333 1.00 38.22 123 THR A N 1
ATOM 948 C CA . THR A 1 123 ? -10.409 -36.786 27.236 1.00 38.22 123 THR A CA 1
ATOM 949 C C . THR A 1 123 ? -9.758 -38.144 27.495 1.00 38.22 123 THR A C 1
ATOM 951 O O . THR A 1 123 ? -10.485 -39.096 27.779 1.00 38.22 123 THR A O 1
ATOM 954 N N . PRO A 1 124 ? -8.419 -38.242 27.494 1.00 34.72 124 PRO A N 1
ATOM 955 C CA . PRO A 1 124 ? -7.747 -39.185 28.385 1.00 34.72 124 PRO A CA 1
ATOM 956 C C . PRO A 1 124 ? -6.902 -38.468 29.436 1.00 34.72 124 PRO A C 1
ATOM 958 O O . PRO A 1 124 ? -6.292 -37.427 29.200 1.00 34.72 124 PRO A O 1
ATOM 961 N N . GLN A 1 125 ? -6.942 -39.059 30.621 1.00 35.00 125 GLN A N 1
ATOM 962 C CA . GLN A 1 125 ? -6.440 -38.569 31.892 1.00 35.00 125 GLN A CA 1
ATOM 963 C C . GLN A 1 125 ? -4.910 -38.502 31.976 1.00 35.00 125 GLN A C 1
ATOM 965 O O . GLN A 1 125 ? -4.174 -39.198 31.282 1.00 35.00 125 GLN A O 1
ATOM 970 N N . SER A 1 126 ? -4.476 -37.656 32.908 1.00 35.91 126 SER A N 1
ATOM 971 C CA . SER A 1 126 ? -3.111 -37.474 33.394 1.00 35.91 126 SER A CA 1
ATOM 972 C C . SER A 1 126 ? -2.542 -38.736 34.056 1.00 35.91 126 SER A C 1
ATOM 974 O O . SER A 1 126 ? -3.199 -39.332 34.910 1.00 35.91 126 SER A O 1
ATOM 976 N N . SER A 1 127 ? -1.283 -39.061 33.753 1.00 35.97 127 SER A N 1
ATOM 977 C CA . SER A 1 127 ? -0.403 -39.812 34.654 1.00 35.97 127 SER A CA 1
ATOM 978 C C . SER A 1 127 ? 1.013 -39.234 34.622 1.00 35.97 127 SER A C 1
ATOM 980 O O . SER A 1 127 ? 1.577 -38.946 33.567 1.00 35.97 127 SER A O 1
ATOM 982 N N . THR A 1 128 ? 1.545 -39.048 35.819 1.00 38.25 128 THR A N 1
ATOM 983 C CA . THR A 1 128 ? 2.745 -38.311 36.206 1.00 38.25 128 THR A CA 1
ATOM 984 C C . THR A 1 128 ? 4.054 -38.976 35.760 1.00 38.25 128 THR A C 1
ATOM 986 O O . THR A 1 128 ? 4.247 -40.163 35.992 1.00 38.25 128 THR A O 1
ATOM 989 N N . GLY A 1 129 ? 4.996 -38.163 35.261 1.00 35.50 129 GLY A N 1
ATOM 990 C CA . GLY A 1 129 ? 6.440 -38.362 35.448 1.00 35.50 129 GLY A CA 1
ATOM 991 C C . GLY A 1 129 ? 7.230 -39.021 34.311 1.00 35.50 129 GLY A C 1
ATOM 992 O O . GLY A 1 129 ? 7.327 -40.237 34.263 1.00 35.50 129 GLY A O 1
ATOM 993 N N . ALA A 1 130 ? 7.896 -38.206 33.483 1.00 34.47 130 ALA A N 1
ATOM 994 C CA . ALA A 1 130 ? 9.282 -38.402 33.025 1.00 34.47 130 ALA A CA 1
ATOM 995 C C . ALA A 1 130 ? 9.670 -37.291 32.035 1.00 34.47 130 ALA A C 1
ATOM 997 O O . ALA A 1 130 ? 8.994 -37.099 31.033 1.00 34.47 130 ALA A O 1
ATOM 998 N N . VAL A 1 131 ? 10.767 -36.592 32.352 1.00 42.06 131 VAL A N 1
ATOM 999 C CA . VAL A 1 131 ? 11.698 -35.876 31.457 1.00 42.06 131 VAL A CA 1
ATOM 1000 C C . VAL A 1 131 ? 11.066 -34.978 30.387 1.00 42.06 131 VAL A C 1
ATOM 1002 O O . VAL A 1 131 ? 10.490 -35.444 29.412 1.00 42.06 131 VAL A O 1
ATOM 1005 N N . GLY A 1 132 ? 11.270 -33.664 30.536 1.00 45.56 132 GLY A N 1
ATOM 1006 C CA . GLY A 1 132 ? 10.880 -32.630 29.577 1.00 45.56 132 GLY A CA 1
ATOM 1007 C C . GLY A 1 132 ? 11.447 -32.859 28.174 1.00 45.56 132 GLY A C 1
ATOM 1008 O O . GLY A 1 132 ? 12.448 -32.264 27.783 1.00 45.56 132 GLY A O 1
ATOM 1009 N N . LEU A 1 133 ? 10.767 -33.695 27.399 1.00 44.88 133 LEU A N 1
ATOM 1010 C CA . LEU A 1 133 ? 10.864 -33.746 25.956 1.00 44.88 133 LEU A CA 1
ATOM 1011 C C . LEU A 1 133 ? 10.199 -32.474 25.445 1.00 44.88 133 LEU A C 1
ATOM 1013 O O . LEU A 1 133 ? 8.988 -32.288 25.582 1.00 44.88 133 LEU A O 1
ATOM 1017 N N . ARG A 1 134 ? 11.005 -31.571 24.880 1.00 55.00 134 ARG A N 1
ATOM 1018 C CA . ARG A 1 134 ? 10.493 -30.461 24.077 1.00 55.00 134 ARG A CA 1
ATOM 1019 C C . ARG A 1 134 ? 9.642 -31.088 22.982 1.00 55.00 134 ARG A C 1
ATOM 1021 O O . ARG A 1 134 ? 10.170 -31.672 22.043 1.00 55.00 134 ARG A O 1
ATOM 1028 N N . LYS A 1 135 ? 8.325 -31.016 23.144 1.00 46.91 135 LYS A N 1
ATOM 1029 C CA . LYS A 1 135 ? 7.372 -31.428 22.126 1.00 46.91 135 LYS A CA 1
ATOM 1030 C C . LYS A 1 135 ? 7.494 -30.411 20.995 1.00 46.91 135 LYS A C 1
ATOM 1032 O O . LYS A 1 135 ? 6.856 -29.366 21.022 1.00 46.91 135 LYS A O 1
ATOM 1037 N N . THR A 1 136 ? 8.390 -30.670 20.050 1.00 52.97 136 THR A N 1
ATOM 1038 C CA . THR A 1 136 ? 8.418 -29.963 18.773 1.00 52.97 136 THR A CA 1
ATOM 1039 C C . THR A 1 136 ? 7.235 -30.486 17.979 1.00 52.97 136 THR A C 1
ATOM 1041 O O . THR A 1 136 ? 7.317 -31.527 17.329 1.00 52.97 136 THR A O 1
ATOM 1044 N N . THR A 1 137 ? 6.093 -29.821 18.124 1.00 58.81 137 THR A N 1
ATOM 1045 C CA . THR A 1 137 ? 4.954 -30.034 17.238 1.00 58.81 137 THR A CA 1
ATOM 1046 C C . THR A 1 137 ? 5.425 -29.635 15.846 1.00 58.81 137 THR A C 1
ATOM 1048 O O . THR A 1 137 ? 5.720 -28.467 15.609 1.00 58.81 137 THR A O 1
ATOM 1051 N N . ILE A 1 138 ? 5.590 -30.613 14.958 1.00 60.09 138 ILE A N 1
ATOM 1052 C CA . ILE A 1 138 ? 5.797 -30.345 13.538 1.00 60.09 138 ILE A CA 1
ATOM 1053 C C . ILE A 1 138 ? 4.460 -29.786 13.063 1.00 60.09 138 ILE A C 1
AT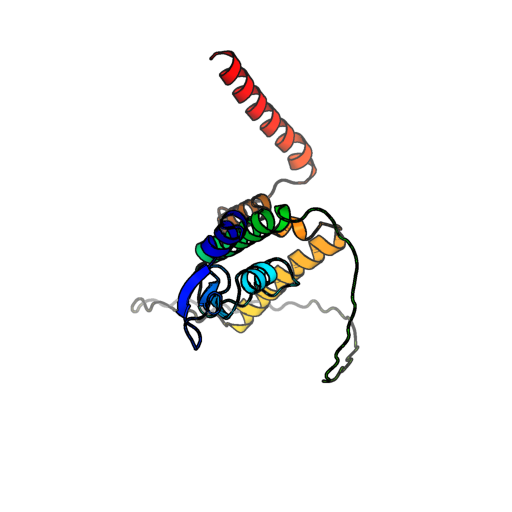OM 1055 O O . ILE A 1 138 ? 3.488 -30.531 12.947 1.00 60.09 138 ILE A O 1
ATOM 1059 N N . GLU A 1 139 ? 4.379 -28.464 12.924 1.00 63.34 139 GLU A N 1
ATOM 1060 C CA . GLU A 1 139 ? 3.223 -27.831 12.304 1.00 63.34 139 GLU A CA 1
ATOM 1061 C C . GLU A 1 139 ? 3.089 -28.397 10.894 1.00 63.34 139 GLU A C 1
ATOM 1063 O O . GLU A 1 139 ? 4.053 -28.458 10.128 1.00 63.34 139 GLU A O 1
ATOM 1068 N N . ASP A 1 140 ? 1.896 -28.889 10.580 1.00 71.44 140 ASP A N 1
ATOM 1069 C CA . ASP A 1 140 ? 1.594 -29.398 9.257 1.00 71.44 140 ASP A CA 1
ATOM 1070 C C . ASP A 1 140 ? 1.701 -28.231 8.274 1.00 71.44 140 ASP A C 1
ATOM 1072 O O . ASP A 1 140 ? 0.870 -27.319 8.266 1.00 71.44 140 ASP A O 1
ATOM 1076 N N . ASN A 1 141 ? 2.755 -28.254 7.458 1.00 68.56 141 ASN A N 1
ATOM 1077 C CA . ASN A 1 141 ? 3.027 -27.220 6.469 1.00 68.56 141 ASN A CA 1
ATOM 1078 C C . ASN A 1 141 ? 1.790 -26.940 5.599 1.00 68.56 141 ASN A C 1
ATOM 1080 O O . ASN A 1 141 ? 1.560 -25.795 5.220 1.00 68.56 141 ASN A O 1
ATOM 1084 N N . THR A 1 142 ? 0.947 -27.945 5.331 1.00 74.75 142 THR A N 1
ATOM 1085 C CA . THR A 1 142 ? -0.275 -27.771 4.532 1.00 74.75 142 THR A CA 1
ATOM 1086 C C . THR A 1 142 ? -1.314 -26.879 5.218 1.00 74.75 142 THR A C 1
ATOM 1088 O O . THR A 1 142 ? -1.988 -26.091 4.549 1.00 74.75 142 THR A O 1
ATOM 1091 N N . VAL A 1 143 ? -1.408 -26.935 6.550 1.00 78.12 143 VAL A N 1
ATOM 1092 C CA . VAL A 1 143 ? -2.299 -26.088 7.355 1.00 78.12 143 VAL A CA 1
ATOM 1093 C C . VAL A 1 143 ? -1.809 -24.643 7.336 1.00 78.12 143 VAL A C 1
ATOM 1095 O O . VAL A 1 143 ? -2.605 -23.724 7.146 1.00 78.12 143 VAL A O 1
ATOM 1098 N N . VAL A 1 144 ? -0.496 -24.443 7.459 1.00 76.31 144 VAL A N 1
ATOM 1099 C CA . VAL A 1 144 ? 0.131 -23.114 7.415 1.00 76.31 144 VAL A CA 1
ATOM 1100 C C . VAL A 1 144 ? -0.049 -22.468 6.038 1.00 76.31 144 VAL A C 1
ATOM 1102 O O . VAL A 1 144 ? -0.492 -21.322 5.951 1.00 76.31 144 VAL A O 1
ATOM 1105 N N . PHE A 1 145 ? 0.200 -23.207 4.950 1.00 75.12 145 PHE A N 1
ATOM 1106 C CA . PHE A 1 145 ? -0.025 -22.705 3.589 1.00 75.12 145 PHE A CA 1
ATOM 1107 C C . PHE A 1 145 ? -1.484 -22.315 3.355 1.00 75.12 145 PHE A C 1
ATOM 1109 O O . PHE A 1 145 ? -1.748 -21.232 2.832 1.00 75.12 145 PHE A O 1
ATOM 1116 N N . ARG A 1 146 ? -2.434 -23.142 3.806 1.00 88.44 146 ARG A N 1
ATOM 1117 C CA . ARG A 1 146 ? -3.863 -22.837 3.685 1.00 88.44 146 ARG A CA 1
ATOM 1118 C C . ARG A 1 146 ? -4.249 -21.586 4.478 1.00 88.44 146 ARG A C 1
ATOM 1120 O O . ARG A 1 146 ? -5.028 -20.777 3.986 1.00 88.44 146 ARG A O 1
ATOM 1127 N N . ALA A 1 147 ? -3.698 -21.397 5.677 1.00 86.69 147 ALA A N 1
ATOM 1128 C CA . ALA A 1 147 ? -3.956 -20.210 6.491 1.00 86.69 147 ALA A CA 1
ATOM 1129 C C . ALA A 1 147 ? -3.399 -18.929 5.845 1.00 86.69 147 ALA A C 1
ATOM 1131 O O . ALA A 1 147 ? -4.075 -17.896 5.832 1.00 86.69 147 ALA A O 1
ATOM 1132 N N . HIS A 1 148 ? -2.196 -18.992 5.267 1.00 88.06 148 HIS A N 1
ATOM 1133 C CA . HIS A 1 148 ? -1.624 -17.873 4.517 1.00 88.06 148 HIS A CA 1
ATOM 1134 C C . HIS A 1 148 ? -2.449 -17.534 3.277 1.00 88.06 148 HIS A C 1
ATOM 1136 O O . HIS A 1 148 ? -2.771 -16.364 3.071 1.00 88.06 148 HIS A O 1
ATOM 1142 N N . GLU A 1 149 ? -2.831 -18.539 2.488 1.00 91.88 149 GLU A N 1
ATOM 1143 C CA . GLU A 1 149 ? -3.670 -18.342 1.306 1.00 91.88 149 GLU A CA 1
ATOM 1144 C C . GLU A 1 149 ? -5.023 -17.731 1.684 1.00 91.88 149 GLU A C 1
ATOM 1146 O O . GLU A 1 149 ? -5.439 -16.734 1.096 1.00 91.88 149 GLU A O 1
ATOM 1151 N N . TYR A 1 150 ? -5.675 -18.271 2.715 1.00 93.00 150 TYR A N 1
ATOM 1152 C CA . TYR A 1 150 ? -6.941 -17.754 3.224 1.00 93.00 150 TYR A CA 1
ATOM 1153 C C . TYR A 1 150 ? -6.831 -16.288 3.660 1.00 93.00 150 TYR A C 1
ATOM 1155 O O . TYR A 1 150 ? -7.687 -15.471 3.323 1.00 93.00 150 TYR A O 1
ATOM 1163 N N . THR A 1 151 ? -5.757 -15.933 4.369 1.00 92.25 151 THR A N 1
ATOM 1164 C CA . THR A 1 151 ? -5.524 -14.557 4.831 1.00 92.25 151 THR A CA 1
ATOM 1165 C C . THR A 1 151 ? -5.329 -13.604 3.650 1.00 92.25 151 THR A C 1
ATOM 1167 O O . THR A 1 151 ? -5.935 -12.535 3.616 1.00 92.25 151 THR A O 1
ATOM 1170 N N . GLN A 1 152 ? -4.530 -14.002 2.654 1.00 91.69 152 GLN A N 1
ATOM 1171 C CA . GLN A 1 152 ? -4.313 -13.212 1.437 1.00 91.69 152 GLN A CA 1
ATOM 1172 C C . GLN A 1 152 ? -5.603 -13.030 0.637 1.00 91.69 152 GLN A C 1
ATOM 1174 O O . GLN A 1 152 ? -5.918 -11.912 0.229 1.00 91.69 152 GLN A O 1
ATOM 1179 N N . ARG A 1 153 ? -6.380 -14.105 0.471 1.00 95.50 153 ARG A N 1
ATOM 1180 C CA . ARG A 1 153 ? -7.670 -14.059 -0.218 1.00 95.50 153 ARG A CA 1
ATOM 1181 C C . ARG A 1 153 ? -8.652 -13.143 0.505 1.00 95.50 153 ARG A C 1
ATOM 1183 O O . ARG A 1 153 ? -9.214 -12.265 -0.127 1.00 95.50 153 ARG A O 1
ATOM 1190 N N . THR A 1 154 ? -8.759 -13.253 1.828 1.00 95.56 154 THR A N 1
ATOM 1191 C CA . THR A 1 154 ? -9.632 -12.387 2.640 1.00 95.56 154 THR A CA 1
ATOM 1192 C C . THR A 1 154 ? -9.292 -10.904 2.459 1.00 95.56 154 THR A C 1
ATOM 1194 O O . THR A 1 154 ? -10.187 -10.077 2.302 1.00 95.56 154 THR A O 1
ATOM 1197 N N . MET A 1 155 ? -8.000 -10.552 2.441 1.00 93.88 155 MET A N 1
ATOM 1198 C CA . MET A 1 155 ? -7.573 -9.173 2.175 1.00 93.88 155 MET A CA 1
ATOM 1199 C C . MET A 1 155 ? -7.924 -8.734 0.746 1.00 93.88 155 MET A C 1
ATOM 1201 O O . MET A 1 155 ? -8.422 -7.625 0.557 1.00 93.88 155 MET A O 1
ATOM 1205 N N . GLY A 1 156 ? -7.686 -9.594 -0.249 1.00 94.00 156 GLY A N 1
ATOM 1206 C CA . GLY A 1 156 ? -8.027 -9.348 -1.654 1.00 94.00 156 GLY A CA 1
ATOM 1207 C C . GLY A 1 156 ? -9.524 -9.142 -1.888 1.00 94.00 156 GLY A C 1
ATOM 1208 O O . GLY A 1 156 ? -9.918 -8.186 -2.560 1.00 94.00 156 GLY A O 1
ATOM 1209 N N . ASP A 1 157 ? -10.349 -9.997 -1.289 1.00 96.50 157 ASP A N 1
ATOM 1210 C CA . ASP A 1 157 ? -11.808 -9.960 -1.380 1.00 96.50 157 ASP A CA 1
ATOM 1211 C C . ASP A 1 157 ? -12.358 -8.678 -0.753 1.00 96.50 157 ASP A C 1
ATOM 1213 O O . ASP A 1 157 ? -13.183 -8.001 -1.367 1.00 96.50 157 ASP A O 1
ATOM 1217 N N . TRP A 1 158 ? -11.858 -8.291 0.426 1.00 94.94 158 TRP A N 1
ATOM 1218 C CA . TRP A 1 158 ? -12.223 -7.028 1.071 1.00 94.94 158 TRP A CA 1
ATOM 1219 C C . TRP A 1 158 ? -11.861 -5.818 0.205 1.00 94.94 158 TRP A C 1
ATOM 1221 O O . TRP A 1 158 ? -12.712 -4.964 -0.033 1.00 94.94 158 TRP A O 1
ATOM 1231 N N . MET A 1 159 ? -10.634 -5.757 -0.325 1.00 95.25 159 MET A N 1
ATOM 1232 C CA . MET A 1 159 ? -10.224 -4.636 -1.176 1.00 95.25 159 MET A CA 1
ATOM 1233 C C . MET A 1 159 ? -11.053 -4.546 -2.457 1.00 95.25 159 MET A C 1
ATOM 1235 O O . MET A 1 159 ? -11.418 -3.452 -2.879 1.00 95.25 159 MET A O 1
ATOM 1239 N N . THR A 1 160 ? -11.382 -5.686 -3.060 1.00 94.25 160 THR A N 1
ATOM 1240 C CA . THR A 1 160 ? -12.189 -5.732 -4.283 1.00 94.25 160 THR A CA 1
ATOM 1241 C C . THR A 1 160 ? -13.638 -5.330 -4.008 1.00 94.25 160 THR A C 1
ATOM 1243 O O . THR A 1 160 ? -14.189 -4.503 -4.730 1.00 94.25 160 THR A O 1
ATOM 1246 N N . THR A 1 161 ? -14.242 -5.871 -2.948 1.00 96.44 161 THR A N 1
ATOM 1247 C CA . THR A 1 161 ? -15.653 -5.632 -2.594 1.00 96.44 161 THR A CA 1
ATOM 1248 C C . THR A 1 161 ? -15.891 -4.184 -2.180 1.00 96.44 161 THR A C 1
ATOM 1250 O O . THR A 1 161 ? -16.842 -3.557 -2.637 1.00 96.44 161 THR A O 1
ATOM 1253 N N . GLU A 1 162 ? -14.988 -3.620 -1.379 1.00 95.44 162 GLU A N 1
ATOM 1254 C CA . GLU A 1 162 ? -15.093 -2.246 -0.875 1.00 95.44 162 GLU A CA 1
ATOM 1255 C C . GLU A 1 162 ? -14.441 -1.214 -1.813 1.00 95.44 162 GLU A C 1
ATOM 1257 O O . GLU A 1 162 ? -14.279 -0.048 -1.452 1.00 95.44 162 GLU A O 1
ATOM 1262 N N . CYS A 1 163 ? -14.045 -1.632 -3.024 1.00 94.69 163 CYS A N 1
ATOM 1263 C CA . CYS A 1 163 ? -13.395 -0.786 -4.029 1.00 94.69 163 CYS A CA 1
ATOM 1264 C C . CYS A 1 163 ? -12.161 -0.033 -3.493 1.00 94.69 163 CYS A C 1
ATOM 1266 O O . CYS A 1 163 ? -11.885 1.105 -3.886 1.00 94.69 163 CYS A O 1
ATOM 1268 N N . ILE A 1 164 ? -11.405 -0.661 -2.593 1.00 94.31 164 ILE A N 1
ATOM 1269 C CA . ILE A 1 164 ? -10.194 -0.085 -2.017 1.00 94.31 164 ILE A CA 1
ATOM 1270 C C . ILE A 1 164 ? -9.072 -0.187 -3.052 1.00 94.31 164 ILE A C 1
ATOM 1272 O O . ILE A 1 164 ? -8.732 -1.285 -3.501 1.00 94.31 164 ILE A O 1
ATOM 1276 N N . PRO A 1 165 ? -8.439 0.935 -3.424 1.00 92.06 165 PRO A N 1
ATOM 1277 C CA . PRO A 1 165 ? -7.343 0.915 -4.377 1.00 92.06 165 PRO A CA 1
ATOM 1278 C C . PRO A 1 165 ? -6.156 0.073 -3.884 1.00 92.06 165 PRO A C 1
ATOM 1280 O O . PRO A 1 165 ? -5.577 0.345 -2.833 1.00 92.06 165 PRO A O 1
ATOM 1283 N N . PHE A 1 166 ? -5.705 -0.893 -4.690 1.00 87.81 166 PHE A N 1
ATOM 1284 C CA . PHE A 1 166 ? -4.541 -1.736 -4.369 1.00 87.81 166 PHE A CA 1
ATOM 1285 C C . PHE A 1 166 ? -3.237 -0.946 -4.167 1.00 87.81 166 PHE A C 1
ATOM 1287 O O . PHE A 1 166 ? -2.302 -1.430 -3.527 1.00 87.81 166 PHE A O 1
ATOM 1294 N N . ASN A 1 167 ? -3.145 0.289 -4.678 1.00 90.75 167 ASN A N 1
ATOM 1295 C CA . ASN A 1 167 ? -1.995 1.155 -4.411 1.00 90.75 167 ASN A CA 1
ATOM 1296 C C . ASN A 1 167 ? -1.840 1.484 -2.911 1.00 90.75 167 ASN A C 1
ATOM 1298 O O . ASN A 1 167 ? -0.722 1.775 -2.490 1.00 90.75 167 ASN A O 1
ATOM 1302 N N . MET A 1 168 ? -2.904 1.368 -2.105 1.00 89.38 168 MET A N 1
ATOM 1303 C CA . MET A 1 168 ? -2.862 1.551 -0.653 1.00 89.38 168 MET A CA 1
ATOM 1304 C C . MET A 1 168 ? -1.886 0.584 0.015 1.00 89.38 168 MET A C 1
ATOM 1306 O O . MET A 1 168 ? -1.165 0.991 0.924 1.00 89.38 168 MET A O 1
ATOM 1310 N N . MET A 1 169 ? -1.762 -0.648 -0.492 1.00 90.69 169 MET A N 1
ATOM 1311 C CA . MET A 1 169 ? -0.821 -1.643 0.037 1.00 90.69 169 MET A CA 1
ATOM 1312 C C . MET A 1 169 ? 0.652 -1.261 -0.143 1.00 90.69 169 MET A C 1
ATOM 1314 O O . MET A 1 169 ? 1.524 -1.857 0.478 1.00 90.69 169 MET A O 1
ATOM 1318 N N . ARG A 1 170 ? 0.952 -0.283 -1.007 1.00 89.81 170 ARG A N 1
ATOM 1319 C CA . ARG A 1 170 ? 2.316 0.229 -1.212 1.00 89.81 170 ARG A CA 1
ATOM 1320 C C . ARG A 1 170 ? 2.668 1.380 -0.273 1.00 89.81 170 ARG A C 1
ATOM 1322 O O . ARG A 1 170 ? 3.791 1.875 -0.326 1.00 89.81 170 ARG A O 1
ATOM 1329 N N . THR A 1 171 ? 1.708 1.863 0.510 1.00 90.69 171 THR A N 1
ATOM 1330 C CA . THR A 1 171 ? 1.918 2.994 1.413 1.00 90.69 171 THR A CA 1
ATOM 1331 C C . THR A 1 171 ? 2.555 2.531 2.718 1.00 90.69 171 THR A C 1
ATOM 1333 O O . THR A 1 171 ? 2.279 1.439 3.207 1.00 90.69 171 THR A O 1
ATOM 1336 N N . GLU A 1 172 ? 3.358 3.397 3.334 1.00 90.81 172 GLU A N 1
ATOM 1337 C CA . GLU A 1 172 ? 3.913 3.133 4.668 1.00 90.81 172 GLU A CA 1
ATOM 1338 C C . GLU A 1 172 ? 2.819 2.960 5.732 1.00 90.81 172 GLU A C 1
ATOM 1340 O O . GLU A 1 172 ? 2.995 2.219 6.695 1.00 90.81 172 GLU A O 1
ATOM 1345 N N . TYR A 1 173 ? 1.657 3.593 5.540 1.00 90.75 173 TYR A N 1
ATOM 1346 C CA . TYR A 1 173 ? 0.507 3.456 6.431 1.00 90.75 173 TYR A CA 1
ATOM 1347 C C . TYR A 1 173 ? -0.030 2.025 6.462 1.00 90.75 173 TYR A C 1
ATOM 1349 O O . TYR A 1 173 ? -0.364 1.529 7.538 1.00 90.75 173 TYR A O 1
ATOM 1357 N N . TRP A 1 174 ? -0.070 1.350 5.309 1.00 93.06 174 TRP A N 1
ATOM 1358 C CA . TRP A 1 174 ? -0.460 -0.056 5.234 1.00 93.06 174 TRP A CA 1
ATOM 1359 C C . TRP A 1 174 ? 0.512 -0.948 6.004 1.00 93.06 174 TRP A C 1
ATOM 1361 O O . TRP A 1 174 ? 0.093 -1.712 6.873 1.00 93.06 174 TRP A O 1
ATOM 1371 N N . ASP A 1 175 ? 1.812 -0.807 5.739 1.00 91.69 175 ASP A N 1
ATOM 1372 C CA . ASP A 1 175 ? 2.840 -1.608 6.405 1.00 91.69 175 ASP A CA 1
ATOM 1373 C C . ASP A 1 175 ? 2.839 -1.399 7.923 1.00 91.69 175 ASP A C 1
ATOM 1375 O O . ASP A 1 175 ? 2.901 -2.371 8.682 1.00 91.69 175 ASP A O 1
ATOM 1379 N N . ASN A 1 176 ? 2.707 -0.147 8.367 1.00 94.38 176 ASN A N 1
ATOM 1380 C CA . ASN A 1 176 ? 2.622 0.204 9.782 1.00 94.38 176 ASN A CA 1
ATOM 1381 C C . ASN A 1 176 ? 1.379 -0.407 10.440 1.00 94.38 176 ASN A C 1
ATOM 1383 O O . ASN A 1 176 ? 1.472 -0.949 11.541 1.00 94.38 176 ASN A O 1
ATOM 1387 N N . MET A 1 177 ? 0.226 -0.363 9.764 1.00 94.50 177 MET A N 1
ATOM 1388 C CA . MET A 1 177 ? -1.013 -0.966 10.255 1.00 94.50 177 MET A CA 1
ATOM 1389 C C . MET A 1 177 ? -0.879 -2.487 10.392 1.00 94.50 177 MET A C 1
ATOM 1391 O O . MET A 1 177 ? -1.155 -3.027 11.462 1.00 94.50 177 MET A O 1
ATOM 1395 N N . VAL A 1 178 ? -0.426 -3.184 9.344 1.00 93.50 178 VAL A N 1
ATOM 1396 C CA . VAL A 1 178 ? -0.256 -4.647 9.368 1.00 93.50 178 VAL A CA 1
ATOM 1397 C C . VAL A 1 178 ? 0.744 -5.050 10.449 1.00 93.50 178 VAL A C 1
ATOM 1399 O O . VAL A 1 178 ? 0.480 -5.968 11.225 1.00 93.50 178 VAL A O 1
ATOM 1402 N N . HIS A 1 179 ? 1.866 -4.335 10.558 1.00 93.88 179 HIS A N 1
ATOM 1403 C CA . HIS A 1 179 ? 2.860 -4.594 11.593 1.00 93.88 179 HIS A CA 1
ATOM 1404 C C . HIS A 1 179 ? 2.291 -4.395 13.006 1.00 93.88 179 HIS A C 1
ATOM 1406 O O . HIS A 1 179 ? 2.520 -5.238 13.873 1.00 93.88 179 HIS A O 1
ATOM 1412 N N . ALA A 1 180 ? 1.516 -3.334 13.243 1.00 94.62 180 ALA A N 1
ATOM 1413 C CA . ALA A 1 180 ? 0.871 -3.098 14.533 1.00 94.62 180 ALA A CA 1
ATOM 1414 C C . ALA A 1 180 ? -0.152 -4.192 14.881 1.00 94.62 180 ALA A C 1
ATOM 1416 O O . ALA A 1 180 ? -0.208 -4.632 16.027 1.00 94.62 180 ALA A O 1
ATOM 1417 N N . LEU A 1 181 ? -0.925 -4.670 13.900 1.00 92.75 181 LEU A N 1
ATOM 1418 C CA . LEU A 1 181 ? -1.893 -5.752 14.097 1.00 92.75 181 LEU A CA 1
ATOM 1419 C C . LEU A 1 181 ? -1.206 -7.081 14.428 1.00 92.75 181 LEU A C 1
ATOM 1421 O O . LEU A 1 181 ? -1.597 -7.743 15.390 1.00 92.75 181 LEU A O 1
ATOM 1425 N N . MET A 1 182 ? -0.152 -7.442 13.690 1.00 92.25 182 MET A N 1
ATOM 1426 C CA . MET A 1 182 ? 0.617 -8.670 13.936 1.00 92.25 182 MET A CA 1
ATOM 1427 C C . MET A 1 182 ? 1.281 -8.694 15.317 1.00 92.25 182 MET A C 1
ATOM 1429 O O . MET A 1 182 ? 1.421 -9.760 15.908 1.00 92.25 182 MET A O 1
ATOM 1433 N N . ASN A 1 183 ? 1.676 -7.527 15.830 1.00 95.06 183 ASN A N 1
ATOM 1434 C CA . ASN A 1 183 ? 2.322 -7.384 17.137 1.00 95.06 183 ASN A CA 1
ATOM 1435 C C . ASN A 1 183 ? 1.357 -6.938 18.243 1.00 95.06 183 ASN A C 1
ATOM 1437 O O . ASN A 1 183 ? 1.791 -6.564 19.335 1.00 95.06 183 ASN A O 1
ATOM 1441 N N . SER A 1 184 ? 0.050 -6.944 17.978 1.00 94.19 184 SER A N 1
ATOM 1442 C CA . SER A 1 184 ? -0.933 -6.512 18.964 1.00 94.19 184 SER A CA 1
ATOM 1443 C C . SER A 1 184 ? -0.991 -7.485 20.155 1.00 94.19 184 SER A C 1
ATOM 1445 O O . SER A 1 184 ? -0.852 -8.702 19.980 1.00 94.19 184 SER A O 1
ATOM 1447 N N . PRO A 1 185 ? -1.186 -6.986 21.392 1.00 93.50 185 PRO A N 1
ATOM 1448 C CA . PRO A 1 185 ? -1.351 -7.852 22.553 1.00 93.50 185 PRO A CA 1
ATOM 1449 C C . PRO A 1 185 ? -2.521 -8.824 22.373 1.00 93.50 185 PRO A C 1
ATOM 1451 O O . PRO A 1 185 ? -3.540 -8.490 21.764 1.00 93.50 185 PRO A O 1
ATOM 1454 N N . LYS A 1 186 ? -2.415 -10.019 22.968 1.00 92.69 186 LYS A N 1
ATOM 1455 C CA . LYS A 1 186 ? -3.521 -10.987 22.968 1.00 92.69 186 LYS A CA 1
ATOM 1456 C C . LYS A 1 186 ? -4.784 -10.341 23.545 1.00 92.69 186 LYS A C 1
ATOM 1458 O O . LYS A 1 186 ? -4.753 -9.790 24.641 1.00 92.69 186 LYS A O 1
ATOM 1463 N N . GLY A 1 187 ? -5.887 -10.439 22.808 1.00 91.19 187 GLY A N 1
ATOM 1464 C CA . GLY A 1 187 ? -7.164 -9.822 23.176 1.00 91.19 187 GLY A CA 1
ATOM 1465 C C . GLY A 1 187 ? -7.372 -8.406 22.632 1.00 91.19 187 GLY A C 1
ATOM 1466 O O . GLY A 1 187 ? -8.398 -7.803 22.940 1.00 91.19 187 GLY A O 1
ATOM 1467 N N . PHE A 1 188 ? -6.452 -7.876 21.817 1.00 91.88 188 PHE A N 1
ATOM 1468 C CA . PHE A 1 188 ? -6.683 -6.636 21.080 1.00 91.88 188 PHE A CA 1
ATOM 1469 C C . PHE A 1 188 ? -7.965 -6.722 20.237 1.00 91.88 188 PHE A C 1
ATOM 1471 O O . PHE A 1 188 ? -8.217 -7.710 19.545 1.00 91.88 188 PHE A O 1
ATOM 1478 N N . ARG A 1 189 ? -8.771 -5.658 20.290 1.00 90.50 189 ARG A N 1
ATOM 1479 C CA . ARG A 1 189 ? -9.975 -5.480 19.475 1.00 90.50 189 ARG A CA 1
ATOM 1480 C C . ARG A 1 189 ? -9.893 -4.120 18.802 1.00 90.50 189 ARG A C 1
ATOM 1482 O O . ARG A 1 189 ? -9.611 -3.121 19.463 1.00 90.50 189 ARG A O 1
ATOM 1489 N N . TYR A 1 190 ? -10.137 -4.087 17.498 1.00 88.19 190 TYR A N 1
ATOM 1490 C CA . TYR A 1 190 ? -10.220 -2.831 16.765 1.00 88.19 190 TYR A CA 1
ATOM 1491 C C . TYR A 1 190 ? -11.472 -2.049 17.186 1.00 88.19 190 TYR A C 1
ATOM 1493 O O . TYR A 1 190 ? -12.458 -2.622 17.656 1.00 88.19 190 TYR A O 1
ATOM 1501 N N . ALA A 1 191 ? -11.415 -0.727 17.043 1.00 86.44 191 ALA A N 1
ATOM 1502 C CA . ALA A 1 191 ? -12.554 0.134 17.325 1.00 86.44 191 ALA A CA 1
ATOM 1503 C C . ALA A 1 191 ? -13.644 -0.053 16.261 1.00 86.44 191 ALA A C 1
ATOM 1505 O O . ALA A 1 191 ? -13.350 -0.106 15.069 1.00 86.44 191 ALA A O 1
ATOM 1506 N N . GLU A 1 192 ? -14.903 -0.104 16.691 1.00 89.06 192 GLU A N 1
ATOM 1507 C CA . GLU A 1 192 ? -16.049 -0.088 15.778 1.00 89.06 192 GLU A CA 1
ATOM 1508 C C . GLU A 1 192 ? -16.076 1.201 14.948 1.00 89.06 192 GLU A C 1
ATOM 1510 O O . GLU A 1 192 ? -15.618 2.250 15.413 1.00 89.06 192 GLU A O 1
ATOM 1515 N N . PHE A 1 193 ? -16.650 1.129 13.741 1.00 85.00 193 PHE A N 1
ATOM 1516 C CA . PHE A 1 193 ? -16.653 2.218 12.756 1.00 85.00 193 PHE A CA 1
ATOM 1517 C C . PHE A 1 193 ? -17.025 3.575 13.362 1.00 85.00 193 PHE A C 1
ATOM 1519 O O . PHE A 1 193 ? -16.287 4.545 13.212 1.00 85.00 193 PHE A O 1
ATOM 1526 N N . GLU A 1 194 ? -18.126 3.635 14.109 1.00 85.69 194 GLU A N 1
ATOM 1527 C CA . GLU A 1 194 ? -18.610 4.889 14.686 1.00 85.69 194 GLU A CA 1
ATOM 1528 C C . GLU A 1 194 ? -17.659 5.477 15.730 1.00 85.69 194 GLU A C 1
ATOM 1530 O O . GLU A 1 194 ? -17.420 6.687 15.757 1.00 85.69 194 GLU A O 1
ATOM 1535 N N . ASN A 1 195 ? -17.043 4.618 16.545 1.00 83.88 195 ASN A N 1
ATOM 1536 C CA . ASN A 1 195 ? -16.038 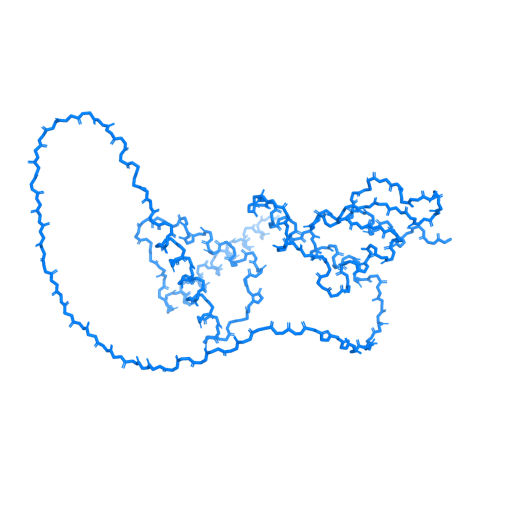5.035 17.518 1.00 83.88 195 ASN A CA 1
ATOM 1537 C C . ASN A 1 195 ? -14.749 5.494 16.827 1.00 83.88 195 ASN A C 1
ATOM 1539 O O . ASN A 1 195 ? -14.161 6.491 17.243 1.00 83.88 195 ASN A O 1
ATOM 1543 N N . ALA A 1 196 ? -14.315 4.804 15.771 1.00 82.44 196 ALA A N 1
ATOM 1544 C CA . ALA A 1 196 ? -13.141 5.198 14.999 1.00 82.44 196 ALA A CA 1
ATOM 1545 C C . ALA A 1 196 ? -13.360 6.550 14.298 1.00 82.44 196 ALA A C 1
ATOM 1547 O O . ALA A 1 196 ? -12.509 7.437 14.383 1.00 82.44 196 ALA A O 1
ATOM 1548 N N . ARG A 1 197 ? -14.529 6.729 13.673 1.00 81.56 197 ARG A N 1
ATOM 1549 C CA . ARG A 1 197 ? -14.919 7.937 12.937 1.00 81.56 197 ARG A CA 1
ATOM 1550 C C . ARG A 1 197 ? -14.954 9.178 13.822 1.00 81.56 197 ARG A C 1
ATOM 1552 O O . ARG A 1 197 ? -14.460 10.225 13.423 1.00 81.56 197 ARG A O 1
ATOM 1559 N N . THR A 1 198 ? -15.548 9.070 15.006 1.00 83.31 198 THR A N 1
ATOM 1560 C CA . THR A 1 198 ? -15.767 10.223 15.891 1.00 83.31 198 THR A CA 1
ATOM 1561 C C . THR A 1 198 ? -14.563 10.468 16.798 1.00 83.31 198 THR A C 1
ATOM 1563 O O . THR A 1 198 ? -13.880 11.484 16.679 1.00 83.31 198 THR A O 1
ATOM 1566 N N . LYS A 1 199 ? -14.217 9.492 17.638 1.00 79.69 199 LYS A N 1
ATOM 1567 C CA . LYS A 1 199 ? -13.168 9.650 18.656 1.00 79.69 199 LYS A CA 1
ATOM 1568 C C . LYS A 1 199 ? -11.766 9.665 18.054 1.00 79.69 199 LYS A C 1
ATOM 1570 O O . LYS A 1 199 ? -10.895 10.374 18.552 1.00 79.69 199 LYS A O 1
ATOM 1575 N N . GLY A 1 200 ? -11.522 8.909 16.981 1.00 75.44 200 GLY A N 1
ATOM 1576 C CA . GLY A 1 200 ? -10.204 8.864 16.336 1.00 75.44 200 GLY A CA 1
ATOM 1577 C C . GLY A 1 200 ? -9.797 10.213 15.733 1.00 75.44 200 GLY A C 1
ATOM 1578 O O . GLY A 1 200 ? -8.662 10.674 15.912 1.00 75.44 200 GLY A O 1
ATOM 1579 N N . VAL A 1 201 ? -10.744 10.882 15.074 1.00 78.31 201 VAL A N 1
ATOM 1580 C CA . VAL A 1 201 ? -10.534 12.212 14.487 1.00 78.31 201 VAL A CA 1
ATOM 1581 C C . VAL A 1 201 ? -10.344 13.262 15.579 1.00 78.31 201 VAL A C 1
ATOM 1583 O O . VAL A 1 201 ? -9.423 14.073 15.490 1.00 78.31 201 VAL A O 1
ATOM 1586 N N . GLU A 1 202 ? -11.145 13.217 16.645 1.00 82.62 202 GLU A N 1
ATOM 1587 C CA . GLU A 1 202 ? -11.024 14.133 17.786 1.00 82.62 202 GLU A CA 1
ATOM 1588 C C . GLU A 1 202 ? -9.669 14.021 18.492 1.00 82.62 202 GLU A C 1
ATOM 1590 O O . GLU A 1 202 ? -9.026 15.039 18.753 1.00 82.62 202 GLU A O 1
ATOM 1595 N N . VAL A 1 203 ? -9.187 12.798 18.739 1.00 83.81 203 VAL A N 1
ATOM 1596 C CA . VAL A 1 203 ? -7.867 12.569 19.350 1.00 83.81 203 VAL A CA 1
ATOM 1597 C C . VAL A 1 203 ? -6.754 13.126 18.466 1.00 83.81 203 VAL A C 1
ATOM 1599 O O . VAL A 1 203 ? -5.842 13.788 18.964 1.00 83.81 203 VAL A O 1
ATOM 1602 N N . THR A 1 204 ? -6.827 12.897 17.155 1.00 83.06 204 THR A N 1
ATOM 1603 C CA . THR A 1 204 ? -5.826 13.414 16.211 1.00 83.06 204 THR A CA 1
ATOM 1604 C C . THR A 1 204 ? -5.849 14.939 16.175 1.00 83.06 204 THR A C 1
ATOM 1606 O O . THR A 1 204 ? -4.803 15.576 16.291 1.00 83.06 204 THR A O 1
ATOM 1609 N N . ARG A 1 205 ? -7.043 15.535 16.111 1.00 84.50 205 ARG A N 1
ATOM 1610 C CA . ARG A 1 205 ? -7.234 16.987 16.161 1.00 84.50 205 ARG A CA 1
ATOM 1611 C C . ARG A 1 205 ? -6.668 17.587 17.448 1.00 84.50 205 ARG A C 1
ATOM 1613 O O . ARG A 1 205 ? -5.997 18.611 17.380 1.00 84.50 205 ARG A O 1
ATOM 1620 N N . GLY A 1 206 ? -6.890 16.948 18.597 1.00 88.56 206 GLY A N 1
ATOM 1621 C CA . GLY A 1 206 ? -6.340 17.385 19.882 1.00 88.56 206 GLY A CA 1
ATOM 1622 C C . GLY A 1 206 ? -4.811 17.342 19.920 1.00 88.56 206 GLY A C 1
ATOM 1623 O O . GLY A 1 206 ? -4.183 18.298 20.370 1.00 88.56 206 GLY A O 1
ATOM 1624 N N . ARG A 1 207 ? -4.198 16.274 19.391 1.00 89.62 207 ARG A N 1
ATOM 1625 C CA . ARG A 1 207 ? -2.731 16.158 19.292 1.00 89.62 207 ARG A CA 1
ATOM 1626 C C . ARG A 1 207 ? -2.137 17.255 18.414 1.00 89.62 207 ARG A C 1
ATOM 1628 O O . ARG A 1 207 ? -1.202 17.920 18.838 1.00 89.62 207 ARG A O 1
ATOM 1635 N N . VAL A 1 208 ? -2.716 17.477 17.234 1.00 88.94 208 VAL A N 1
ATOM 1636 C CA . VAL A 1 208 ? -2.271 18.535 16.316 1.00 88.94 208 VAL A CA 1
ATOM 1637 C C . VAL A 1 208 ? -2.437 19.913 16.952 1.00 88.94 208 VAL A C 1
ATOM 1639 O O . VAL A 1 208 ? -1.513 20.715 16.894 1.00 88.94 208 VAL A O 1
ATOM 1642 N N . ALA A 1 209 ? -3.573 20.184 17.600 1.00 89.25 209 ALA A N 1
ATOM 1643 C CA . ALA A 1 209 ? -3.804 21.459 18.276 1.00 89.25 209 ALA A CA 1
ATOM 1644 C C . ALA A 1 209 ? -2.758 21.728 19.368 1.00 89.25 209 ALA A C 1
ATOM 1646 O O . ALA A 1 209 ? -2.246 22.839 19.453 1.00 89.25 209 ALA A O 1
ATOM 1647 N N . LYS A 1 210 ? -2.392 20.702 20.149 1.00 91.38 210 LYS A N 1
ATOM 1648 C CA . LYS A 1 210 ? -1.337 20.796 21.165 1.00 91.38 210 LYS A CA 1
ATOM 1649 C C . LYS A 1 210 ? 0.029 21.102 20.546 1.00 91.38 210 LYS A C 1
ATOM 1651 O O . LYS A 1 210 ? 0.690 22.025 20.999 1.00 91.38 210 LYS A O 1
ATOM 1656 N N . SER A 1 211 ? 0.412 20.391 19.484 1.00 89.81 211 SER A N 1
ATOM 1657 C CA . SER A 1 211 ? 1.680 20.644 18.784 1.00 89.81 211 SER A CA 1
ATOM 1658 C C . SER A 1 211 ? 1.738 22.030 18.134 1.00 89.81 211 SER A C 1
ATOM 1660 O O . SER A 1 211 ? 2.788 22.658 18.125 1.00 89.81 211 SER A O 1
ATOM 1662 N N . VAL A 1 212 ? 0.618 22.534 17.607 1.00 91.19 212 VAL A N 1
ATOM 1663 C CA . VAL A 1 212 ? 0.543 23.900 17.060 1.00 91.19 212 VAL A CA 1
ATOM 1664 C C . VAL A 1 212 ? 0.713 24.948 18.157 1.00 91.19 212 VAL A C 1
ATOM 1666 O O . VAL A 1 212 ? 1.356 25.964 17.919 1.00 91.19 212 VAL A O 1
ATOM 1669 N N . GLU A 1 213 ? 0.141 24.722 19.338 1.00 91.81 213 GLU A N 1
ATOM 1670 C CA . GLU A 1 213 ? 0.283 25.646 20.464 1.00 91.81 213 GLU A CA 1
ATOM 1671 C C . GLU A 1 213 ? 1.717 25.664 21.009 1.00 91.81 213 GLU A C 1
ATOM 1673 O O . GLU A 1 213 ? 2.254 26.737 21.262 1.00 91.81 213 GLU A O 1
ATOM 1678 N N . GLU A 1 214 ? 2.366 24.500 21.104 1.00 91.19 214 GLU A N 1
ATOM 1679 C CA . GLU A 1 214 ? 3.784 24.383 21.478 1.00 91.19 214 GLU A CA 1
ATOM 1680 C C . GLU A 1 214 ? 4.682 25.171 20.509 1.00 91.19 214 GLU A C 1
ATOM 1682 O O . GLU A 1 214 ? 5.505 25.965 20.952 1.00 91.19 214 GLU A O 1
ATOM 1687 N N . LEU A 1 215 ? 4.446 25.059 19.197 1.00 89.19 215 LEU A N 1
ATOM 1688 C CA . LEU A 1 215 ? 5.184 25.809 18.169 1.00 89.19 215 LEU A CA 1
ATOM 1689 C C . LEU A 1 215 ? 4.920 27.324 18.171 1.00 89.19 215 LEU A C 1
ATOM 1691 O O . LEU A 1 215 ? 5.666 28.066 17.544 1.00 89.19 215 LEU A O 1
ATOM 1695 N N . ARG A 1 216 ? 3.837 27.798 18.797 1.00 84.50 216 ARG A N 1
ATOM 1696 C CA . ARG A 1 216 ? 3.528 29.238 18.908 1.00 84.50 216 ARG A CA 1
ATOM 1697 C C . ARG A 1 216 ? 4.181 29.899 20.117 1.00 84.50 216 ARG A C 1
ATOM 1699 O O . ARG A 1 216 ? 4.182 31.125 20.193 1.00 84.50 216 ARG A O 1
ATOM 1706 N N . GLN A 1 217 ? 4.640 29.098 21.074 1.00 81.12 217 GLN A N 1
ATOM 1707 C CA . GLN A 1 217 ? 5.311 29.561 22.288 1.00 81.12 217 GLN A CA 1
ATOM 1708 C C . GLN A 1 217 ? 6.843 29.580 22.145 1.00 81.12 217 GLN A C 1
ATOM 1710 O O . GLN A 1 217 ? 7.517 30.091 23.040 1.00 81.12 217 GLN A O 1
ATOM 1715 N N . GLU A 1 218 ? 7.368 29.054 21.035 1.00 62.50 218 GLU A N 1
ATOM 1716 C CA . GLU A 1 218 ? 8.756 29.202 20.567 1.00 62.50 218 GLU A CA 1
ATOM 1717 C C . GLU A 1 218 ? 8.929 30.464 19.706 1.00 62.50 218 GLU A C 1
ATOM 1719 O O . GLU A 1 218 ? 9.993 31.113 19.841 1.00 62.50 218 GLU A O 1
#